Protein AF-A0A4Q1VBI3-F1 (afdb_monomer_lite)

Organism: NCBI:txid1777866

pLDDT: mean 77.06, std 19.24, range [36.06, 97.56]

Secondary structure (DSSP, 8-state):
--------------------------------PPPPP--S-GGGEEEEEEPTT---TT-EEEEEE-S-SSEEEEEEEEEETTEEEEEEEEEEEEETTTTEEEEEEEBSSSSEEEEEEEEEPPSSS---EEE-TTHHHHHHHHHTTTGGGT-SSEEB-EEE-TT--PPTT-EE---SEEEEEEEPPP-

Radius of gyration: 29.03 Å; chains: 1; bounding box: 60×81×62 Å

Sequence (187 aa):
MREPARDFWDWGLKMKKTVLAGVCLLFATGPTSPSPRSDCPFNSKLFRSSLYGEKDPASYQELQFLEGATNGKVRLTEYRKGKPKWAAQGEFTCSNGFSICRVNFPLMLAGSIELPYETVDKEGAAPEMVVIPAFRQEVYQTEQYAVSQGKSYGGFVADLLGGFAPKEGEPLVPYNIYRYAKCAKSP

Structure (mmCIF, N/CA/C/O backbone):
data_AF-A0A4Q1VBI3-F1
#
_entry.id   AF-A0A4Q1VBI3-F1
#
loop_
_atom_site.group_PDB
_atom_site.id
_atom_site.type_symbol
_atom_site.label_atom_id
_atom_site.label_alt_id
_atom_site.label_comp_id
_atom_site.label_asym_id
_atom_site.label_entity_id
_atom_site.label_seq_id
_atom_site.pdbx_PDB_ins_code
_atom_site.Cartn_x
_atom_site.Cartn_y
_atom_site.Cartn_z
_atom_site.occupancy
_atom_site.B_iso_or_equiv
_atom_site.auth_seq_id
_atom_site.auth_comp_id
_atom_site.auth_asym_id
_atom_site.auth_atom_id
_atom_site.pdbx_PDB_model_num
ATOM 1 N N . MET A 1 1 ? -9.749 65.218 -34.460 1.00 40.09 1 MET A N 1
ATOM 2 C CA . MET A 1 1 ? -8.938 66.299 -33.868 1.00 40.09 1 MET A CA 1
ATOM 3 C C . MET A 1 1 ? -7.519 65.786 -33.689 1.00 40.09 1 MET A C 1
ATOM 5 O O . MET A 1 1 ? -7.359 64.772 -33.032 1.00 40.09 1 MET A O 1
ATOM 9 N N . ARG A 1 2 ? -6.568 66.519 -34.284 1.00 41.47 2 ARG A N 1
ATOM 10 C CA . ARG A 1 2 ? -5.132 66.645 -33.966 1.00 41.47 2 ARG A CA 1
ATOM 11 C C . ARG A 1 2 ? -4.207 65.423 -34.081 1.00 41.47 2 ARG A C 1
ATOM 13 O O . ARG A 1 2 ? -4.077 64.626 -33.162 1.00 41.47 2 ARG A O 1
ATOM 20 N N . GLU A 1 3 ? -3.463 65.429 -35.190 1.00 44.97 3 GLU A N 1
ATOM 21 C CA . GLU A 1 3 ? -2.008 65.191 -35.221 1.00 44.97 3 GLU A CA 1
ATOM 22 C C . GLU A 1 3 ? -1.255 66.079 -34.203 1.00 44.97 3 GLU A C 1
ATOM 24 O O . GLU A 1 3 ? -1.796 67.083 -33.723 1.00 44.97 3 GLU A O 1
ATOM 29 N N . PRO A 1 4 ? 0.006 65.731 -33.897 1.00 54.41 4 PRO A N 1
ATOM 30 C CA . PRO A 1 4 ? 1.141 66.414 -34.552 1.00 54.41 4 PRO A CA 1
ATOM 31 C C . PRO A 1 4 ? 2.201 65.405 -35.066 1.00 54.41 4 PRO A C 1
ATOM 33 O O . PRO A 1 4 ? 2.416 64.366 -34.449 1.00 54.41 4 PRO A O 1
ATOM 36 N N . ALA A 1 5 ? 2.745 65.528 -36.288 1.00 43.78 5 ALA A N 1
ATOM 37 C CA . ALA A 1 5 ? 3.820 66.437 -36.747 1.00 43.78 5 ALA A CA 1
ATOM 38 C C . ALA A 1 5 ? 5.092 66.346 -35.867 1.00 43.78 5 ALA A C 1
ATOM 40 O O . ALA A 1 5 ? 5.066 66.762 -34.717 1.00 43.78 5 ALA A O 1
ATOM 41 N N . ARG A 1 6 ? 6.107 65.557 -36.269 1.00 49.00 6 ARG A N 1
ATOM 42 C CA . ARG A 1 6 ? 7.295 65.897 -37.104 1.00 49.00 6 ARG A CA 1
ATOM 43 C C . ARG A 1 6 ? 8.255 66.909 -36.464 1.00 49.00 6 ARG A C 1
ATOM 45 O O . ARG A 1 6 ? 7.848 68.038 -36.276 1.00 49.00 6 ARG A O 1
ATOM 52 N N . ASP A 1 7 ? 9.523 66.503 -36.326 1.00 45.25 7 ASP A N 1
ATOM 53 C CA . ASP A 1 7 ? 10.730 67.303 -36.616 1.00 45.25 7 ASP A CA 1
ATOM 54 C C . ASP A 1 7 ? 11.898 66.324 -36.958 1.00 45.25 7 ASP A C 1
ATOM 56 O O . ASP A 1 7 ? 11.992 65.279 -36.317 1.00 45.25 7 ASP A O 1
ATOM 60 N N . PHE A 1 8 ? 12.637 66.392 -38.090 1.00 39.38 8 PHE A N 1
ATOM 61 C CA . PHE A 1 8 ? 13.658 67.386 -38.536 1.00 39.38 8 PHE A CA 1
ATOM 62 C C . PHE A 1 8 ? 14.896 67.357 -37.601 1.00 39.38 8 PHE A C 1
ATOM 64 O O . PHE A 1 8 ? 14.722 67.594 -36.418 1.00 39.38 8 PHE A O 1
ATOM 71 N N . TRP A 1 9 ? 16.164 67.058 -37.935 1.00 36.94 9 TRP A N 1
ATOM 72 C CA . TRP A 1 9 ? 17.064 67.042 -39.114 1.00 36.94 9 TRP A CA 1
ATOM 73 C C . TRP A 1 9 ? 18.207 66.029 -38.807 1.00 36.94 9 TRP A C 1
ATOM 75 O O . TRP A 1 9 ? 18.521 65.825 -37.640 1.00 36.94 9 TRP A O 1
ATOM 85 N N . ASP A 1 10 ? 18.699 65.228 -39.759 1.00 42.41 10 ASP A N 1
ATOM 86 C CA . ASP A 1 10 ? 19.916 65.435 -40.583 1.00 42.41 10 ASP A CA 1
ATOM 87 C C . ASP A 1 10 ? 21.271 65.199 -39.874 1.00 42.41 10 ASP A C 1
ATOM 89 O O . ASP A 1 10 ? 21.430 65.461 -38.689 1.00 42.41 10 ASP A O 1
ATOM 93 N N . TRP A 1 11 ? 22.243 64.786 -40.696 1.00 36.06 11 TRP A N 1
ATOM 94 C CA . TRP A 1 11 ? 23.705 64.710 -40.537 1.00 36.06 11 TRP A CA 1
ATOM 95 C C . TRP A 1 11 ? 24.283 63.302 -40.682 1.00 36.06 11 TRP A C 1
ATOM 97 O O . TRP A 1 11 ? 24.361 62.493 -39.757 1.00 36.06 11 TRP A O 1
ATOM 107 N N . GLY A 1 12 ? 24.746 63.037 -41.905 1.00 45.06 12 GLY A N 1
ATOM 108 C CA . GLY A 1 12 ? 25.538 61.869 -42.243 1.00 45.06 12 GLY A CA 1
ATOM 109 C C . GLY A 1 12 ? 26.882 61.841 -41.523 1.00 45.06 12 GLY A C 1
ATOM 110 O O . GLY A 1 12 ? 27.475 62.875 -41.235 1.00 45.06 12 GLY A O 1
ATOM 111 N N . LEU A 1 13 ? 27.419 60.638 -41.317 1.00 41.59 13 LEU A N 1
ATOM 112 C CA . LEU A 1 13 ? 28.852 60.459 -41.129 1.00 41.59 13 LEU A CA 1
ATOM 113 C C . LEU A 1 13 ? 29.277 59.015 -41.444 1.00 41.59 13 LEU A C 1
ATOM 115 O O . LEU A 1 13 ? 28.968 58.075 -40.725 1.00 41.59 13 LEU A O 1
ATOM 119 N N . LYS A 1 14 ? 30.077 58.914 -42.508 1.00 40.12 14 LYS A N 1
ATOM 120 C CA . LYS A 1 14 ? 31.251 58.043 -42.667 1.00 40.12 14 LYS A CA 1
ATOM 121 C C . LYS A 1 14 ? 31.068 56.524 -42.558 1.00 40.12 14 LYS A C 1
ATOM 123 O O . LYS A 1 14 ? 31.035 55.936 -41.482 1.00 40.12 14 LYS A O 1
ATOM 128 N N . MET A 1 15 ? 31.241 55.895 -43.724 1.00 44.56 15 MET A N 1
ATOM 129 C CA . MET A 1 15 ? 31.899 54.597 -43.859 1.00 44.56 15 MET A CA 1
ATOM 130 C C . MET A 1 15 ? 33.102 54.493 -42.909 1.00 44.56 15 MET A C 1
ATOM 132 O O . MET A 1 15 ? 34.067 55.253 -43.022 1.00 44.56 15 MET A O 1
ATOM 136 N N . LYS A 1 16 ? 33.084 53.487 -42.037 1.00 40.88 16 LYS A N 1
ATOM 137 C CA . LYS A 1 16 ? 34.296 52.868 -41.510 1.00 40.88 16 LYS A CA 1
ATOM 138 C C . LYS A 1 16 ? 34.156 51.361 -41.660 1.00 40.88 16 LYS A C 1
ATOM 140 O O . LYS A 1 16 ? 33.287 50.741 -41.060 1.00 40.88 16 LYS A O 1
ATOM 145 N N . LYS A 1 17 ? 35.028 50.805 -42.505 1.00 48.25 17 LYS A N 1
ATOM 146 C CA . LYS A 1 17 ? 35.409 49.394 -42.496 1.00 48.25 17 LYS A CA 1
ATOM 147 C C . LYS A 1 17 ? 35.788 49.030 -41.062 1.00 48.25 17 LYS A C 1
ATOM 149 O O . LYS A 1 17 ? 36.763 49.580 -40.551 1.00 48.25 17 LYS A O 1
ATOM 154 N N . THR A 1 18 ? 35.058 48.100 -40.462 1.00 43.50 18 THR A N 1
ATOM 155 C CA . THR A 1 18 ? 35.500 47.440 -39.236 1.00 43.50 18 THR A CA 1
ATOM 156 C C . THR A 1 18 ? 35.669 45.961 -39.524 1.00 43.50 18 THR A C 1
ATOM 158 O O . THR A 1 18 ? 34.819 45.299 -40.112 1.00 43.50 18 THR A O 1
ATOM 161 N N . VAL A 1 19 ? 36.872 45.535 -39.181 1.00 45.94 19 VAL A N 1
ATOM 162 C CA . VAL A 1 19 ? 37.529 44.256 -39.388 1.00 45.94 19 VAL A CA 1
ATOM 163 C C . VAL A 1 19 ? 36.744 43.105 -38.760 1.00 45.94 19 VAL A C 1
ATOM 165 O O . VAL A 1 19 ? 36.112 43.264 -37.718 1.00 45.94 19 VAL A O 1
ATOM 168 N N . LEU A 1 20 ? 36.833 41.944 -39.416 1.00 47.69 20 LEU A N 1
ATOM 169 C CA . LEU A 1 20 ? 36.445 40.637 -38.900 1.00 47.69 20 LEU A CA 1
ATOM 170 C C . LEU A 1 20 ? 36.888 40.452 -37.441 1.00 47.69 20 LEU A C 1
ATOM 172 O O . LEU A 1 20 ? 38.080 40.438 -37.149 1.00 47.69 20 LEU A O 1
ATOM 176 N N . ALA A 1 21 ? 35.936 40.190 -36.554 1.00 44.06 21 ALA A N 1
ATOM 177 C CA . ALA A 1 21 ? 36.196 39.466 -35.321 1.00 44.06 21 ALA A CA 1
ATOM 178 C C . ALA A 1 21 ? 35.156 38.352 -35.238 1.00 44.06 21 ALA A C 1
ATOM 180 O O . ALA A 1 21 ? 33.994 38.579 -34.906 1.00 44.06 21 ALA A O 1
ATOM 181 N N . GLY A 1 22 ? 35.578 37.153 -35.639 1.00 44.09 22 GLY A N 1
ATOM 182 C CA . GLY A 1 22 ? 34.809 35.937 -35.447 1.00 44.09 22 GLY A CA 1
ATOM 183 C C . GLY A 1 22 ? 34.591 35.720 -33.957 1.00 44.09 22 GLY A C 1
ATOM 184 O O . GLY A 1 22 ? 35.512 35.358 -33.230 1.00 44.09 22 GLY A O 1
ATOM 185 N N . VAL A 1 23 ? 33.362 35.943 -33.503 1.00 41.09 23 VAL A N 1
ATOM 186 C CA . VAL A 1 23 ? 32.900 35.421 -32.224 1.00 41.09 23 VAL A CA 1
ATOM 187 C C . VAL A 1 23 ? 32.516 33.972 -32.488 1.00 41.09 23 VAL A C 1
ATOM 189 O O . VAL A 1 23 ? 31.413 33.680 -32.948 1.00 41.09 23 VAL A O 1
ATOM 192 N N . CYS A 1 24 ? 33.452 33.055 -32.235 1.00 40.59 24 CYS A N 1
ATOM 193 C CA . CYS A 1 24 ? 33.108 31.666 -31.961 1.00 40.59 24 CYS A CA 1
ATOM 194 C C . CYS A 1 24 ? 32.226 31.667 -30.710 1.00 40.59 24 CYS A C 1
ATOM 196 O O . CYS A 1 24 ? 32.724 31.643 -29.585 1.00 40.59 24 CYS A O 1
ATOM 198 N N . LEU A 1 25 ? 30.908 31.717 -30.912 1.00 40.38 25 LEU A N 1
ATOM 199 C CA . LEU A 1 25 ? 29.938 31.230 -29.943 1.00 40.38 25 LEU A CA 1
ATOM 200 C C . LEU A 1 25 ? 30.227 29.739 -29.768 1.00 40.38 25 LEU A C 1
ATOM 202 O O . LEU A 1 25 ? 29.714 28.888 -30.490 1.00 40.38 25 LEU A O 1
ATOM 206 N N . LEU A 1 26 ? 31.121 29.444 -28.824 1.00 41.81 26 LEU A N 1
ATOM 207 C CA . LEU A 1 26 ? 31.204 28.150 -28.180 1.00 41.81 26 LEU A CA 1
ATOM 208 C C . LEU A 1 26 ? 29.833 27.925 -27.548 1.00 41.81 26 LEU A C 1
ATOM 210 O O . LEU A 1 26 ? 29.557 28.383 -26.440 1.00 41.81 26 LEU A O 1
ATOM 214 N N . PHE A 1 27 ? 28.951 27.254 -28.287 1.00 44.06 27 PHE A N 1
ATOM 215 C CA . PHE A 1 27 ? 27.863 26.519 -27.679 1.00 44.06 27 PHE A CA 1
ATOM 216 C C . PHE A 1 27 ? 28.535 25.559 -26.708 1.00 44.06 27 PHE A C 1
ATOM 218 O O . PHE A 1 27 ? 29.105 24.546 -27.108 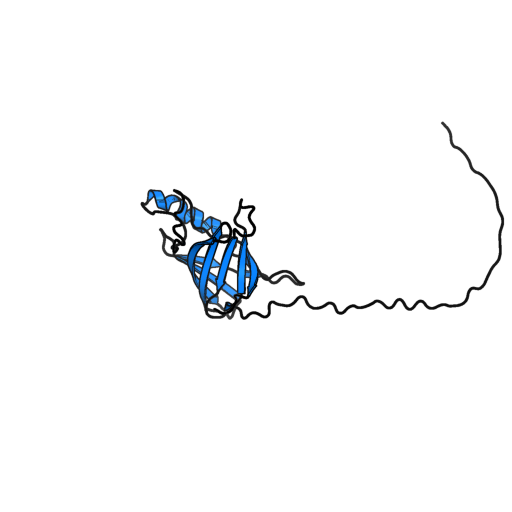1.00 44.06 27 PHE A O 1
ATOM 225 N N . ALA A 1 28 ? 28.535 25.935 -25.432 1.00 42.56 28 ALA A N 1
ATOM 226 C CA . ALA A 1 28 ? 28.794 25.021 -24.348 1.00 42.56 28 ALA A CA 1
ATOM 227 C C . ALA A 1 28 ? 27.686 23.969 -24.423 1.00 42.56 28 ALA A C 1
ATOM 229 O O . ALA A 1 28 ? 26.627 24.101 -23.813 1.00 42.56 28 ALA A O 1
ATOM 230 N N . THR A 1 29 ? 27.920 22.932 -25.224 1.00 50.59 29 THR A N 1
ATOM 231 C CA . THR A 1 29 ? 27.278 21.637 -25.076 1.00 50.59 29 THR A CA 1
ATOM 232 C C . THR A 1 29 ? 27.775 21.099 -23.745 1.00 50.59 29 THR A C 1
ATOM 234 O O . THR A 1 29 ? 28.717 20.309 -23.680 1.00 50.59 29 THR A O 1
ATOM 237 N N . GLY A 1 30 ? 27.200 21.617 -22.659 1.00 43.19 30 GLY A N 1
ATOM 238 C CA . GLY A 1 30 ? 27.301 20.962 -21.373 1.00 43.19 30 GLY A CA 1
ATOM 239 C C . GLY A 1 30 ? 26.843 19.522 -21.591 1.00 43.19 30 GLY A C 1
ATOM 240 O O . GLY A 1 30 ? 25.837 19.321 -22.283 1.00 43.19 30 GLY A O 1
ATOM 241 N N . PRO A 1 31 ? 27.576 18.518 -21.085 1.00 48.72 31 PRO A N 1
ATOM 242 C CA . PRO A 1 31 ? 27.067 17.163 -21.098 1.00 48.72 31 PRO A CA 1
ATOM 243 C C . PRO A 1 31 ? 25.695 17.219 -20.435 1.00 48.72 31 PRO A C 1
ATOM 245 O O . PRO A 1 31 ? 25.555 17.637 -19.284 1.00 48.72 31 PRO A O 1
ATOM 248 N N . THR A 1 32 ? 24.662 16.878 -21.197 1.00 46.12 32 THR A N 1
ATOM 249 C CA . THR A 1 32 ? 23.357 16.564 -20.639 1.00 46.12 32 THR A CA 1
ATOM 250 C C . THR A 1 32 ? 23.606 15.308 -19.825 1.00 46.12 32 THR A C 1
ATOM 252 O O . THR A 1 32 ? 23.632 14.208 -20.368 1.00 46.12 32 THR A O 1
ATOM 255 N N . SER A 1 33 ? 23.924 15.480 -18.540 1.00 42.97 33 SER A N 1
ATOM 256 C CA . SER A 1 33 ? 24.047 14.365 -17.615 1.00 42.97 33 SER A CA 1
ATOM 257 C C . SER A 1 33 ? 22.739 13.587 -17.713 1.00 42.97 33 SER A C 1
ATOM 259 O O . SER A 1 33 ? 21.686 14.171 -17.423 1.00 42.97 33 SER A O 1
ATOM 261 N N . PRO A 1 34 ? 22.752 12.323 -18.170 1.00 44.62 34 PRO A N 1
ATOM 262 C CA . PRO A 1 34 ? 21.551 11.515 -18.136 1.00 44.62 34 PRO A CA 1
ATOM 263 C C . PRO A 1 34 ? 21.105 11.486 -16.678 1.00 44.62 34 PRO A C 1
ATOM 265 O O . PRO A 1 34 ? 21.877 11.120 -15.791 1.00 44.62 34 PRO A O 1
ATOM 268 N N . SER A 1 35 ? 19.888 11.969 -16.420 1.00 46.69 35 SER A N 1
ATOM 269 C 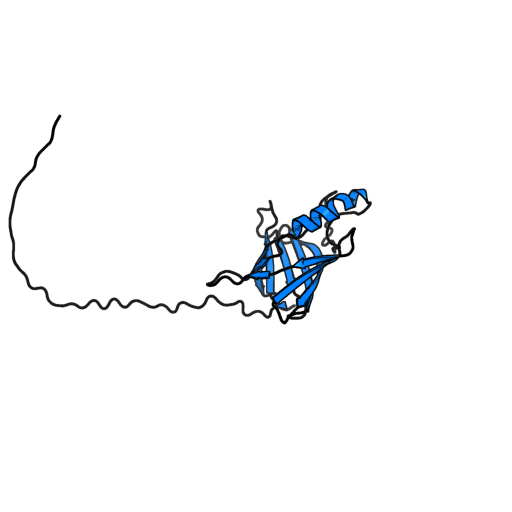CA . SER A 1 35 ? 19.280 11.862 -15.096 1.00 46.69 35 SER A CA 1
ATOM 270 C C . SER A 1 35 ? 19.379 10.391 -14.679 1.00 46.69 35 SER A C 1
ATOM 272 O O 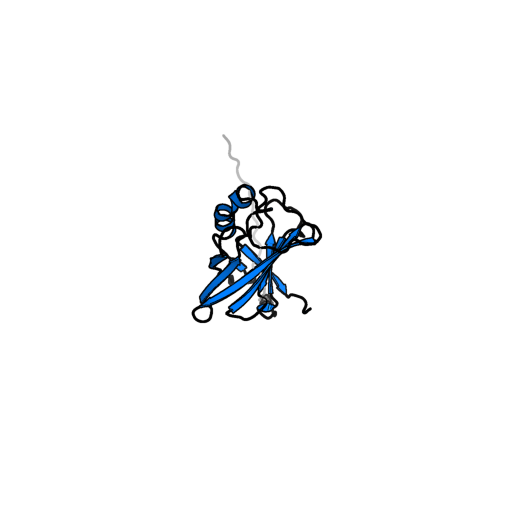. SER A 1 35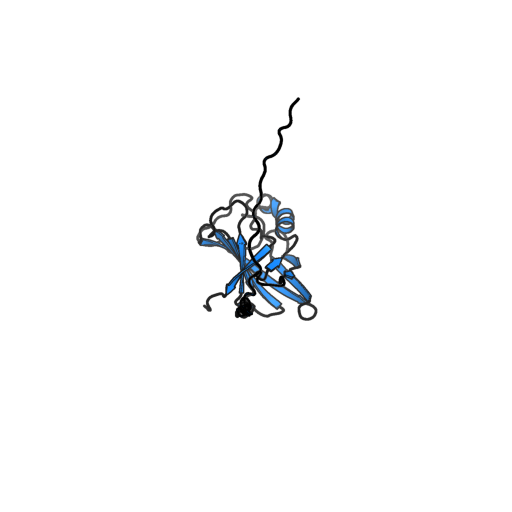 ? 19.030 9.532 -15.497 1.00 46.69 35 SER A O 1
ATOM 274 N N . PRO A 1 36 ? 19.931 10.074 -13.495 1.00 46.06 36 PRO A N 1
ATOM 275 C CA . PRO A 1 36 ? 20.286 8.706 -13.172 1.00 46.06 36 PRO A CA 1
ATOM 276 C C . PRO A 1 36 ? 19.002 7.884 -13.142 1.00 46.06 36 PRO A C 1
ATOM 278 O O . PRO A 1 36 ? 18.116 8.122 -12.317 1.00 46.06 36 PRO A O 1
ATOM 281 N N . ARG A 1 37 ? 18.897 6.910 -14.056 1.00 52.84 37 ARG A N 1
ATOM 282 C CA . ARG A 1 37 ? 18.032 5.746 -13.841 1.00 52.84 37 ARG A CA 1
ATOM 283 C C . ARG A 1 37 ? 18.330 5.270 -12.423 1.00 52.84 37 ARG A C 1
ATOM 285 O O . ARG A 1 37 ? 19.496 5.206 -12.052 1.00 52.84 37 ARG A O 1
ATOM 292 N N . SER A 1 38 ? 17.312 5.030 -11.600 1.00 56.69 38 SER A N 1
ATOM 293 C CA . SER A 1 38 ? 17.578 4.621 -10.222 1.00 56.69 38 SER A CA 1
ATOM 294 C C . SER A 1 38 ? 18.406 3.332 -10.242 1.00 56.69 38 SER A C 1
ATOM 296 O O . SER A 1 38 ? 17.894 2.299 -10.670 1.00 56.69 38 SER A O 1
ATOM 298 N N . ASP A 1 39 ? 19.652 3.379 -9.775 1.00 70.62 39 ASP A N 1
ATOM 299 C CA . ASP A 1 39 ? 20.574 2.234 -9.789 1.00 70.62 39 ASP A CA 1
ATOM 300 C C . ASP A 1 39 ? 20.161 1.101 -8.818 1.00 70.62 39 ASP A C 1
ATOM 302 O O . ASP A 1 39 ? 20.911 0.145 -8.616 1.00 70.62 39 ASP A O 1
ATOM 306 N N . CYS A 1 40 ? 18.982 1.172 -8.179 1.00 79.19 40 CYS A N 1
ATOM 307 C CA . CYS A 1 40 ? 18.515 0.084 -7.321 1.00 79.19 40 CYS A CA 1
ATOM 308 C C . CYS A 1 40 ? 18.043 -1.130 -8.135 1.00 79.19 40 CYS A C 1
ATOM 310 O O . CYS A 1 40 ? 17.286 -0.972 -9.100 1.00 79.19 40 CYS A O 1
ATOM 312 N N . PRO A 1 41 ? 18.316 -2.350 -7.638 1.00 83.38 41 PRO A N 1
ATOM 313 C CA . PRO A 1 41 ? 17.553 -3.537 -8.008 1.00 83.38 41 PRO A CA 1
ATOM 314 C C . PRO A 1 41 ? 16.045 -3.325 -7.813 1.00 83.38 41 PRO A C 1
ATOM 316 O O . PRO A 1 41 ? 15.634 -2.609 -6.899 1.00 83.38 41 PRO A O 1
ATOM 319 N N . PHE A 1 42 ? 15.219 -3.992 -8.625 1.00 81.06 42 PHE A N 1
ATOM 320 C CA . PHE A 1 42 ? 13.751 -3.878 -8.592 1.00 81.06 42 PHE A CA 1
ATOM 321 C C . PHE A 1 42 ? 13.162 -4.057 -7.180 1.00 81.06 42 PHE A C 1
ATOM 323 O O . PHE A 1 42 ? 12.436 -3.187 -6.705 1.00 81.06 42 PHE A O 1
ATOM 330 N N . ASN A 1 43 ? 13.584 -5.101 -6.459 1.00 85.44 43 ASN A N 1
ATOM 331 C CA . ASN A 1 43 ? 13.110 -5.407 -5.097 1.00 85.44 43 ASN A CA 1
ATOM 332 C C . ASN A 1 43 ? 13.588 -4.427 -4.016 1.00 85.44 43 ASN A C 1
ATOM 334 O O . ASN A 1 43 ? 13.184 -4.485 -2.854 1.00 85.44 43 ASN A O 1
ATOM 338 N N . SER A 1 44 ? 14.474 -3.512 -4.395 1.00 85.69 44 SER A N 1
ATOM 339 C CA . SER A 1 44 ? 14.951 -2.446 -3.529 1.00 85.69 44 SER A CA 1
ATOM 340 C C . SER A 1 44 ? 14.263 -1.121 -3.837 1.00 85.69 44 SER A C 1
ATOM 342 O O . SER A 1 44 ? 14.554 -0.143 -3.161 1.00 85.69 44 SER A O 1
ATOM 344 N N . LYS A 1 45 ? 13.377 -1.025 -4.833 1.00 88.31 45 LYS A N 1
ATOM 345 C CA . LYS A 1 45 ? 12.683 0.229 -5.149 1.00 88.31 45 LYS A CA 1
ATOM 346 C C . LYS A 1 45 ? 11.508 0.456 -4.197 1.00 88.31 45 LYS A C 1
ATOM 348 O O . LYS A 1 45 ? 10.715 -0.446 -3.939 1.00 88.31 45 LYS A O 1
ATOM 353 N N . LEU A 1 46 ? 11.385 1.686 -3.697 1.00 92.00 46 LEU A N 1
ATOM 354 C CA . LEU A 1 46 ? 10.245 2.137 -2.900 1.00 92.00 46 LEU A CA 1
ATOM 355 C C . LEU A 1 46 ? 9.420 3.134 -3.709 1.00 92.00 46 LEU A C 1
ATOM 357 O O . LEU A 1 46 ? 9.937 4.176 -4.129 1.00 92.00 46 LEU A O 1
ATOM 361 N N . PHE A 1 47 ? 8.133 2.840 -3.881 1.00 93.00 47 PHE A N 1
ATOM 362 C CA . PHE A 1 47 ? 7.190 3.696 -4.594 1.00 93.00 47 PHE A CA 1
ATOM 363 C C . PHE A 1 47 ? 6.207 4.324 -3.611 1.00 93.00 47 PHE A C 1
ATOM 365 O O . PHE A 1 47 ? 5.699 3.644 -2.727 1.00 93.00 47 PHE A O 1
ATOM 372 N N . ARG A 1 48 ? 5.922 5.621 -3.740 1.00 94.81 48 ARG A N 1
ATOM 373 C CA . ARG A 1 48 ? 5.095 6.361 -2.780 1.00 94.81 48 ARG A CA 1
ATOM 374 C C . ARG A 1 48 ? 3.915 7.066 -3.421 1.00 94.81 48 ARG A C 1
ATOM 376 O O . ARG A 1 48 ? 4.033 7.628 -4.508 1.00 94.81 48 ARG A O 1
ATOM 383 N N . SER A 1 49 ? 2.803 7.087 -2.698 1.00 93.88 49 SER A N 1
ATOM 384 C CA . SER A 1 49 ? 1.611 7.867 -3.021 1.00 93.88 49 SER A CA 1
ATOM 385 C C . SER A 1 49 ? 1.241 8.758 -1.841 1.00 93.88 49 SER A C 1
ATOM 387 O O . SER A 1 49 ? 1.197 8.289 -0.706 1.00 93.88 49 SER A O 1
ATOM 389 N N . SER A 1 50 ? 0.995 10.044 -2.078 1.00 92.62 50 SER A N 1
ATOM 390 C CA . SER A 1 50 ? 0.532 10.970 -1.037 1.00 92.62 50 SER A CA 1
ATOM 391 C C . SER A 1 50 ? -0.872 10.599 -0.562 1.00 92.62 50 SER A C 1
ATOM 393 O O . SER A 1 50 ? -1.727 10.286 -1.393 1.00 92.62 50 SER A O 1
ATOM 395 N N . LEU A 1 51 ? -1.146 10.711 0.741 1.00 89.88 51 LEU A N 1
ATOM 396 C CA . LEU A 1 51 ? -2.510 10.509 1.233 1.00 89.88 51 LEU A CA 1
ATOM 397 C C . LEU A 1 51 ? -3.406 11.681 0.812 1.00 89.88 51 LEU A C 1
ATOM 399 O O . LEU A 1 51 ? -3.051 12.845 0.996 1.00 89.88 51 LEU A O 1
ATOM 403 N N . TYR A 1 52 ? -4.580 11.387 0.253 1.00 82.38 52 TYR A N 1
ATOM 404 C CA . TYR A 1 52 ? -5.531 12.422 -0.144 1.00 82.38 52 TYR A CA 1
ATOM 405 C C . TYR A 1 52 ? -6.018 13.199 1.085 1.00 82.38 52 TYR A C 1
ATOM 407 O O . TYR A 1 52 ? -6.447 12.604 2.071 1.00 82.38 52 TYR A O 1
ATOM 415 N N . GLY A 1 53 ? -5.960 14.530 1.019 1.00 80.06 53 GLY A N 1
ATOM 416 C CA . GLY A 1 53 ? -6.392 15.418 2.103 1.00 80.06 53 GLY A CA 1
ATOM 417 C C . GLY A 1 53 ? -5.361 15.645 3.215 1.00 80.06 53 GLY A C 1
ATOM 418 O O . GLY A 1 53 ? -5.562 16.533 4.042 1.00 80.06 53 GLY A O 1
ATOM 419 N N . GLU A 1 54 ? -4.237 14.925 3.220 1.00 86.62 54 GLU A N 1
ATOM 420 C CA . GLU A 1 54 ? -3.140 15.154 4.165 1.00 86.62 54 GLU A CA 1
ATOM 421 C C . GLU A 1 54 ? -2.120 16.139 3.582 1.00 86.62 54 GLU A C 1
ATOM 423 O O . GLU A 1 54 ? -1.675 16.004 2.444 1.00 86.62 54 GLU A O 1
ATOM 428 N N . LYS A 1 55 ? -1.732 17.145 4.375 1.00 88.19 55 LYS A N 1
ATOM 429 C CA . LYS A 1 55 ? -0.717 18.142 3.981 1.00 88.19 55 LYS A CA 1
ATOM 430 C C . LYS A 1 55 ? 0.696 17.772 4.425 1.00 88.19 55 LYS A C 1
ATOM 432 O O . LYS A 1 55 ? 1.658 18.378 3.963 1.00 88.19 55 LYS A O 1
ATOM 437 N N . ASP A 1 56 ? 0.815 16.831 5.356 1.00 93.50 56 ASP A N 1
ATOM 438 C CA . ASP A 1 56 ? 2.103 16.408 5.891 1.00 93.50 56 ASP A CA 1
ATOM 439 C C . ASP A 1 56 ? 2.829 15.524 4.857 1.00 93.50 56 ASP A C 1
ATOM 441 O O . ASP A 1 56 ? 2.321 14.452 4.522 1.00 93.50 56 ASP A O 1
ATOM 445 N N . PRO A 1 57 ? 4.018 15.913 4.357 1.00 91.50 57 PRO A N 1
ATOM 446 C CA . PRO A 1 57 ? 4.778 15.100 3.405 1.00 91.50 57 PRO A CA 1
ATOM 447 C C . PRO A 1 57 ? 5.255 13.762 3.995 1.00 91.50 57 PRO A C 1
ATOM 449 O O . PRO A 1 57 ? 5.622 12.853 3.251 1.00 91.50 57 PRO A O 1
ATOM 452 N N . ALA A 1 58 ? 5.251 13.614 5.322 1.00 94.69 58 ALA A N 1
ATOM 453 C CA . ALA A 1 58 ? 5.516 12.355 6.004 1.00 94.69 58 ALA A CA 1
ATOM 454 C C . ALA A 1 58 ? 4.276 11.437 6.083 1.00 94.69 58 ALA A C 1
ATOM 456 O O . ALA A 1 58 ? 4.359 10.356 6.673 1.00 94.69 58 ALA A O 1
ATOM 457 N N . SER A 1 59 ? 3.143 11.847 5.504 1.00 96.00 59 SER A N 1
ATOM 458 C CA . SER A 1 59 ? 1.934 11.039 5.342 1.00 96.00 59 SER A CA 1
ATOM 459 C C . SER A 1 59 ? 1.809 10.532 3.900 1.00 96.00 59 SER A C 1
ATOM 461 O O . SER A 1 59 ? 1.505 11.288 2.977 1.00 96.00 59 SER A O 1
ATOM 463 N N . TYR A 1 60 ? 2.044 9.238 3.692 1.00 96.62 60 TYR A N 1
ATOM 464 C CA . TYR A 1 60 ? 2.030 8.594 2.375 1.00 96.62 60 TYR A CA 1
ATOM 465 C C . TYR A 1 60 ? 1.770 7.094 2.503 1.00 96.62 60 TYR A C 1
ATOM 467 O O . TYR A 1 60 ? 1.973 6.508 3.563 1.00 96.62 60 TYR A O 1
ATOM 475 N N . GLN A 1 61 ? 1.379 6.454 1.408 1.00 96.38 61 GLN A N 1
ATOM 476 C CA . GLN A 1 61 ? 1.506 5.010 1.256 1.00 96.38 61 GLN A CA 1
ATOM 477 C C . GLN A 1 61 ? 2.792 4.668 0.519 1.00 96.38 61 GLN A C 1
ATOM 479 O O . GLN A 1 61 ? 3.177 5.371 -0.413 1.00 96.38 61 GLN A O 1
ATOM 484 N N . GLU A 1 62 ? 3.445 3.591 0.932 1.00 96.69 62 GLU A N 1
ATOM 485 C CA . GLU A 1 62 ? 4.654 3.051 0.325 1.00 96.69 62 GLU A CA 1
ATOM 486 C C . GLU A 1 62 ? 4.387 1.632 -0.172 1.00 96.69 62 GLU A C 1
ATOM 488 O O . GLU A 1 62 ? 4.026 0.755 0.611 1.00 96.69 62 GLU A O 1
ATOM 493 N N . LEU A 1 63 ? 4.557 1.431 -1.475 1.00 94.38 63 LEU A N 1
ATOM 494 C CA . LEU A 1 63 ? 4.506 0.147 -2.151 1.00 94.38 63 LEU A CA 1
ATOM 495 C C . LEU A 1 63 ? 5.938 -0.350 -2.373 1.00 94.38 63 LEU A C 1
ATOM 497 O O . LEU A 1 63 ? 6.781 0.378 -2.908 1.00 94.38 63 LEU A O 1
ATOM 501 N N . GLN A 1 64 ? 6.200 -1.591 -1.976 1.00 93.94 64 GLN A N 1
ATOM 502 C CA . GLN A 1 64 ? 7.498 -2.240 -2.113 1.00 93.94 64 GLN A CA 1
ATOM 503 C C . GLN A 1 64 ? 7.333 -3.655 -2.664 1.00 93.94 64 GLN A C 1
ATOM 505 O O . GLN A 1 64 ? 6.649 -4.477 -2.059 1.00 93.94 64 GLN A O 1
ATOM 510 N N . PHE A 1 65 ? 8.024 -3.953 -3.761 1.00 91.00 65 PHE A N 1
ATOM 511 C CA . PHE A 1 65 ? 8.201 -5.316 -4.257 1.00 91.00 65 PHE A CA 1
ATOM 512 C C . PHE A 1 65 ? 9.344 -5.959 -3.473 1.00 91.00 65 PHE A C 1
ATOM 514 O O . PHE A 1 65 ? 10.422 -5.382 -3.372 1.00 91.00 65 PHE A O 1
ATOM 521 N N . LEU A 1 66 ? 9.088 -7.094 -2.833 1.00 91.62 66 LEU A N 1
ATOM 522 C CA . LEU A 1 66 ? 10.017 -7.720 -1.892 1.00 91.62 66 LEU A CA 1
ATOM 523 C C . LEU A 1 66 ? 10.832 -8.843 -2.537 1.00 91.62 66 LEU A C 1
ATOM 525 O O . LEU A 1 66 ? 11.979 -9.067 -2.157 1.00 91.62 66 LEU A O 1
ATOM 529 N N . GLU A 1 67 ? 10.247 -9.564 -3.491 1.00 88.44 67 GLU A N 1
ATOM 530 C CA . GLU A 1 67 ? 10.816 -10.796 -4.043 1.00 88.44 67 GLU A CA 1
ATOM 531 C C . GLU A 1 67 ? 10.540 -10.900 -5.547 1.00 88.44 67 GLU A C 1
ATOM 533 O O . GLU A 1 67 ? 9.444 -10.584 -5.987 1.00 88.44 67 GLU A O 1
ATOM 538 N N . GLY A 1 68 ? 11.516 -11.406 -6.313 1.00 79.06 68 GLY A N 1
ATOM 539 C CA . GLY A 1 68 ? 11.395 -11.675 -7.754 1.00 79.06 68 GLY A CA 1
ATOM 540 C C . GLY A 1 68 ? 11.278 -10.440 -8.658 1.00 79.06 68 GLY A C 1
ATOM 541 O O . GLY A 1 68 ? 11.037 -9.336 -8.204 1.00 79.06 68 GLY A O 1
ATOM 542 N N . ALA A 1 69 ? 11.516 -10.603 -9.960 1.00 75.19 69 ALA A N 1
ATOM 543 C CA . ALA A 1 69 ? 11.348 -9.520 -10.947 1.00 75.19 69 ALA A CA 1
ATOM 544 C C . ALA A 1 69 ? 10.035 -9.639 -11.736 1.00 75.19 69 ALA A C 1
ATOM 546 O O . ALA A 1 69 ? 9.549 -8.666 -12.302 1.00 75.19 69 ALA A O 1
ATOM 547 N N . THR A 1 70 ? 9.475 -10.846 -11.775 1.00 81.56 70 THR A N 1
ATOM 548 C CA . THR A 1 70 ? 8.294 -11.210 -12.565 1.00 81.56 70 THR A CA 1
ATOM 549 C C . THR A 1 70 ? 7.194 -11.813 -11.712 1.00 81.56 70 THR A C 1
ATOM 551 O O . THR A 1 70 ? 6.059 -11.898 -12.151 1.00 81.56 70 THR A O 1
ATOM 554 N N . ASN A 1 71 ? 7.510 -12.273 -10.509 1.00 87.94 71 ASN A N 1
ATOM 555 C CA . ASN A 1 71 ? 6.559 -12.863 -9.586 1.00 87.94 71 ASN A CA 1
ATOM 556 C C . ASN A 1 71 ? 7.152 -12.848 -8.182 1.00 87.94 71 ASN A C 1
ATOM 558 O O . ASN A 1 71 ? 8.338 -13.135 -8.017 1.00 87.94 71 ASN A O 1
ATOM 562 N N . GLY A 1 72 ? 6.326 -12.574 -7.183 1.00 92.75 72 GLY A N 1
ATOM 563 C CA . GLY A 1 72 ? 6.752 -12.628 -5.794 1.00 92.75 72 GLY A CA 1
ATOM 564 C C . GLY A 1 72 ? 5.857 -11.808 -4.888 1.00 92.75 72 GLY A C 1
ATOM 565 O O . GLY A 1 72 ? 4.670 -11.640 -5.156 1.00 92.75 72 GLY A O 1
ATOM 566 N N . LYS A 1 73 ? 6.431 -11.315 -3.794 1.00 94.75 73 LYS A N 1
ATOM 567 C CA . LYS A 1 73 ? 5.686 -10.639 -2.733 1.00 94.75 73 LYS A CA 1
ATOM 568 C C . LYS A 1 73 ? 5.741 -9.133 -2.881 1.00 94.75 73 LYS A C 1
ATOM 570 O O . LYS A 1 73 ? 6.758 -8.570 -3.284 1.00 94.75 73 LYS A O 1
ATOM 575 N N . VAL A 1 74 ? 4.663 -8.481 -2.477 1.00 93.88 74 VAL A N 1
ATOM 576 C CA . VAL A 1 74 ? 4.558 -7.029 -2.407 1.00 93.88 74 VAL A CA 1
ATOM 577 C C . VAL A 1 74 ? 4.023 -6.627 -1.038 1.00 93.88 74 VAL A C 1
ATOM 579 O O . VAL A 1 74 ? 3.205 -7.322 -0.441 1.00 93.88 74 VAL A O 1
ATOM 582 N N . ARG A 1 75 ? 4.491 -5.492 -0.530 1.00 96.25 75 ARG A N 1
ATOM 583 C CA . ARG A 1 75 ? 3.997 -4.893 0.705 1.00 96.25 75 ARG A CA 1
ATOM 584 C C . ARG A 1 75 ? 3.537 -3.475 0.440 1.00 96.25 75 ARG A C 1
ATOM 586 O O . ARG A 1 75 ? 4.265 -2.686 -0.160 1.00 96.25 75 ARG A O 1
ATOM 593 N N . LEU A 1 76 ? 2.358 -3.148 0.950 1.00 95.88 76 LEU A N 1
ATOM 594 C CA . LEU A 1 76 ? 1.814 -1.800 0.960 1.00 95.88 76 LEU A CA 1
ATOM 595 C C . LEU A 1 76 ? 1.716 -1.318 2.403 1.00 95.88 76 LEU A C 1
ATOM 597 O O . LEU A 1 76 ? 1.024 -1.928 3.208 1.00 95.88 76 LEU A O 1
ATOM 601 N N . THR A 1 77 ? 2.410 -0.237 2.745 1.00 97.56 77 THR A N 1
ATOM 602 C CA . THR A 1 77 ? 2.415 0.322 4.105 1.00 97.56 77 THR A CA 1
ATOM 603 C C . THR A 1 77 ? 1.912 1.750 4.087 1.00 97.56 77 THR A C 1
ATOM 605 O O . THR A 1 77 ? 2.383 2.558 3.291 1.00 97.56 77 THR A O 1
ATOM 608 N N . GLU A 1 78 ? 1.001 2.098 4.990 1.00 97.12 78 GLU A N 1
ATOM 609 C CA . GLU A 1 78 ? 0.599 3.487 5.180 1.00 97.12 78 GLU A CA 1
ATOM 610 C C . GLU A 1 78 ? 1.355 4.133 6.336 1.00 97.12 78 GLU A C 1
ATOM 612 O O . GLU A 1 78 ? 1.375 3.631 7.461 1.00 97.12 78 GLU A O 1
ATOM 617 N N . TYR A 1 79 ? 1.928 5.297 6.058 1.00 97.31 79 TYR A N 1
ATOM 618 C CA . TYR A 1 79 ? 2.550 6.184 7.021 1.00 97.31 79 TYR A CA 1
ATOM 619 C C . TYR A 1 79 ? 1.652 7.395 7.242 1.00 97.31 79 TYR A C 1
ATOM 621 O O . TYR A 1 79 ? 1.200 8.027 6.290 1.00 97.31 79 TYR A O 1
ATOM 629 N N . ARG A 1 80 ? 1.436 7.764 8.507 1.00 95.69 80 ARG A N 1
ATOM 630 C CA . ARG A 1 80 ? 0.822 9.043 8.891 1.00 95.69 80 ARG A CA 1
ATOM 631 C C . ARG A 1 80 ? 1.768 9.777 9.821 1.00 95.69 80 ARG A C 1
ATOM 633 O O . ARG A 1 80 ? 2.138 9.230 10.866 1.00 95.69 80 ARG A O 1
ATOM 640 N N . LYS A 1 81 ? 2.154 11.001 9.453 1.00 94.94 81 LYS A N 1
ATOM 641 C CA . LYS A 1 81 ? 3.119 11.822 10.207 1.00 94.94 81 LYS A CA 1
ATOM 642 C C . LYS A 1 81 ? 4.420 11.060 10.496 1.00 94.94 81 LYS A C 1
ATOM 644 O O . LYS A 1 81 ? 4.909 11.024 11.624 1.00 94.94 81 LYS A O 1
ATOM 649 N N . GLY A 1 82 ? 4.914 10.336 9.490 1.00 94.94 82 GLY A N 1
ATOM 650 C CA . GLY A 1 82 ? 6.154 9.562 9.545 1.00 94.94 82 GLY A CA 1
ATOM 651 C C . GLY A 1 82 ? 6.081 8.238 10.309 1.00 94.94 82 GLY A C 1
ATOM 652 O O . GLY A 1 82 ? 7.090 7.543 10.389 1.00 94.94 82 GLY A O 1
ATOM 653 N N . LYS A 1 83 ? 4.920 7.857 10.858 1.00 97.00 83 LYS A N 1
ATOM 654 C CA . LYS A 1 83 ? 4.751 6.599 11.601 1.00 97.00 83 LYS A CA 1
ATOM 655 C C . LYS A 1 83 ? 3.927 5.593 10.796 1.00 97.00 83 LYS A C 1
ATOM 657 O O . LYS A 1 83 ? 2.855 5.983 10.326 1.00 97.00 83 LYS A O 1
ATOM 662 N N . PRO A 1 84 ? 4.363 4.325 10.681 1.00 97.38 84 PRO A N 1
ATOM 663 C CA . PRO A 1 84 ? 3.566 3.295 10.030 1.00 97.38 84 PRO A CA 1
ATOM 664 C C . PRO A 1 84 ? 2.290 3.037 10.841 1.00 97.38 84 PRO A C 1
ATOM 666 O O . PRO A 1 84 ? 2.324 3.023 12.075 1.00 97.38 84 PRO A O 1
ATOM 669 N N . LYS A 1 85 ? 1.162 2.889 10.148 1.00 97.19 85 LYS A N 1
ATOM 670 C CA . LYS A 1 85 ? -0.171 2.694 10.737 1.00 97.19 85 LYS A CA 1
ATOM 671 C C . LYS A 1 85 ? -0.740 1.330 10.425 1.00 97.19 85 LYS A C 1
ATOM 673 O O . LYS A 1 85 ? -1.268 0.678 11.317 1.00 97.19 85 LYS A O 1
ATOM 678 N N . TRP A 1 86 ? -0.579 0.887 9.192 1.00 97.06 86 TRP A N 1
ATOM 679 C CA . TRP A 1 86 ? -0.944 -0.456 8.792 1.00 97.06 86 TRP A CA 1
ATOM 680 C C . TRP A 1 86 ? -0.065 -0.917 7.636 1.00 97.06 86 TRP A C 1
ATOM 682 O O . TRP A 1 86 ? 0.496 -0.086 6.912 1.00 97.06 86 TRP A O 1
ATOM 692 N N . ALA A 1 87 ? 0.062 -2.231 7.483 1.00 97.56 87 ALA A N 1
ATOM 693 C CA . ALA A 1 87 ? 0.731 -2.850 6.349 1.00 97.56 87 ALA A CA 1
ATOM 694 C C . ALA A 1 87 ? -0.112 -4.006 5.802 1.00 97.56 87 ALA A C 1
ATOM 696 O O . ALA A 1 87 ? -0.543 -4.868 6.559 1.00 97.56 87 ALA A O 1
ATOM 697 N N . ALA A 1 88 ? -0.331 -4.019 4.491 1.00 96.19 88 ALA A N 1
ATOM 698 C CA . ALA A 1 88 ? -0.966 -5.113 3.774 1.00 96.19 88 ALA A CA 1
ATOM 699 C C . ALA A 1 88 ? 0.095 -5.886 2.985 1.00 96.19 88 ALA A C 1
ATOM 701 O O . ALA A 1 88 ? 0.966 -5.288 2.340 1.00 96.19 88 ALA A O 1
ATOM 702 N N . GLN A 1 89 ? 0.014 -7.211 3.047 1.00 96.62 89 GLN A N 1
ATOM 703 C CA . GLN A 1 89 ? 0.849 -8.115 2.262 1.00 96.62 89 GLN A CA 1
ATOM 704 C C . GLN A 1 89 ? 0.060 -8.584 1.047 1.00 96.62 89 GLN A C 1
ATOM 706 O O . GLN A 1 89 ? -1.135 -8.858 1.142 1.00 96.62 89 GLN A O 1
ATOM 711 N N . GLY A 1 90 ? 0.740 -8.683 -0.081 1.00 93.81 90 GLY A N 1
ATOM 712 C CA . GLY A 1 90 ? 0.167 -9.170 -1.319 1.00 93.81 90 GLY A CA 1
ATOM 713 C C . GLY A 1 90 ? 1.194 -9.913 -2.152 1.00 93.81 90 GLY A C 1
ATOM 714 O O . GLY A 1 90 ? 2.359 -10.071 -1.775 1.00 93.81 90 GLY A O 1
ATOM 715 N N . GLU A 1 91 ? 0.755 -10.319 -3.328 1.00 94.75 91 GLU A N 1
ATOM 716 C CA . GLU A 1 91 ? 1.592 -10.950 -4.338 1.00 94.75 91 GLU A CA 1
ATOM 717 C C . GLU A 1 91 ? 1.537 -10.142 -5.628 1.00 94.75 91 GLU A C 1
ATOM 719 O O . GLU A 1 91 ? 0.599 -9.385 -5.868 1.00 94.75 91 GLU A O 1
ATOM 724 N N . PHE A 1 92 ? 2.554 -10.274 -6.466 1.00 91.50 92 PHE A N 1
ATOM 725 C CA . PHE A 1 92 ? 2.515 -9.741 -7.816 1.00 91.50 92 PHE A CA 1
ATOM 726 C C . PHE A 1 92 ? 2.955 -10.799 -8.809 1.00 91.50 92 PHE A C 1
ATOM 728 O O . PHE A 1 92 ? 3.707 -11.723 -8.488 1.00 91.50 92 PHE A O 1
ATOM 735 N N . THR A 1 93 ? 2.465 -10.673 -10.032 1.00 90.94 93 THR A N 1
ATOM 736 C CA . THR A 1 93 ? 2.791 -11.590 -11.117 1.00 90.94 93 THR A CA 1
ATOM 737 C C . THR A 1 93 ? 2.747 -10.846 -12.437 1.00 90.94 93 THR A C 1
ATOM 739 O O . THR A 1 93 ? 1.803 -10.115 -12.717 1.00 90.94 93 THR A O 1
ATOM 742 N N . CYS A 1 94 ? 3.759 -11.058 -13.261 1.00 86.62 94 CYS A N 1
ATOM 743 C CA . CYS A 1 94 ? 3.860 -10.607 -14.631 1.00 86.62 94 CYS A CA 1
ATOM 744 C C . CYS A 1 94 ? 3.809 -11.828 -15.547 1.00 86.62 94 CYS A C 1
ATOM 746 O O . CYS A 1 94 ? 4.540 -12.799 -15.359 1.00 86.62 94 CYS A O 1
ATOM 748 N N . SER A 1 95 ? 2.946 -11.774 -16.554 1.00 80.44 95 SER A N 1
ATOM 749 C CA . SER A 1 95 ? 2.884 -12.765 -17.628 1.00 80.44 95 SER A CA 1
ATOM 750 C C . SER A 1 95 ? 3.578 -12.238 -18.888 1.00 80.44 95 SER A C 1
ATOM 752 O O . SER A 1 95 ? 3.723 -11.026 -19.074 1.00 80.44 95 SER A O 1
ATOM 754 N N . ASN A 1 96 ? 4.039 -13.159 -19.744 1.00 70.12 96 ASN A N 1
ATOM 755 C CA . ASN A 1 96 ? 4.797 -12.867 -20.970 1.00 70.12 96 ASN A CA 1
ATOM 756 C C . ASN A 1 96 ? 6.077 -12.053 -20.723 1.00 70.12 96 ASN A C 1
ATOM 758 O O . ASN A 1 96 ? 6.311 -11.017 -21.343 1.00 70.12 96 ASN A O 1
ATOM 762 N N . GLY A 1 97 ? 6.911 -12.510 -19.789 1.00 58.91 97 GLY A N 1
ATOM 763 C CA . GLY A 1 97 ? 8.173 -11.854 -19.458 1.00 58.91 97 GLY A CA 1
ATOM 764 C C . GLY A 1 97 ? 7.968 -10.638 -18.561 1.00 58.91 97 GLY A C 1
ATOM 765 O O . GLY A 1 97 ? 8.420 -10.688 -17.432 1.00 58.91 97 GLY A O 1
ATOM 766 N N . PHE A 1 98 ? 7.277 -9.585 -19.019 1.00 64.88 98 PHE A N 1
ATOM 767 C CA . PHE A 1 98 ? 7.059 -8.339 -18.252 1.00 64.88 98 PHE A CA 1
ATOM 768 C C . PHE A 1 98 ? 5.824 -7.521 -18.692 1.00 64.88 98 PHE A C 1
ATOM 770 O O . PHE A 1 98 ? 5.620 -6.414 -18.204 1.00 64.88 98 PHE A O 1
ATOM 777 N N . SER A 1 99 ? 5.022 -8.001 -19.648 1.00 65.88 99 SER A N 1
ATOM 778 C CA . SER A 1 99 ? 4.079 -7.131 -20.375 1.00 65.88 99 SER A CA 1
ATOM 779 C C . SER A 1 99 ? 2.712 -6.970 -19.715 1.00 65.88 99 SER A C 1
ATOM 781 O O . SER A 1 99 ? 2.040 -5.971 -19.946 1.00 65.88 99 SER A O 1
ATOM 783 N N . ILE A 1 100 ? 2.268 -7.957 -18.938 1.00 78.38 100 ILE A N 1
ATOM 784 C CA . ILE A 1 100 ? 0.963 -7.924 -18.269 1.00 78.38 100 ILE A CA 1
ATOM 785 C C . ILE A 1 100 ? 1.206 -8.264 -16.811 1.00 78.38 100 ILE A C 1
ATOM 787 O O . ILE A 1 100 ? 1.339 -9.440 -16.464 1.00 78.38 100 ILE A O 1
ATOM 791 N N . CYS A 1 101 ? 1.285 -7.232 -15.980 1.00 86.81 101 CYS A N 1
ATOM 792 C CA . CYS A 1 101 ? 1.566 -7.374 -14.566 1.00 86.81 101 CYS A CA 1
ATOM 793 C C . CYS A 1 101 ? 0.340 -7.081 -13.709 1.00 86.81 101 CYS A C 1
ATOM 795 O O . CYS A 1 101 ? -0.499 -6.241 -14.042 1.00 86.81 101 CYS A O 1
ATOM 797 N N . ARG A 1 102 ? 0.226 -7.809 -12.603 1.00 88.88 102 ARG A N 1
ATOM 798 C CA . ARG A 1 102 ? -0.877 -7.701 -11.656 1.00 88.88 102 ARG A CA 1
ATOM 799 C C . ARG A 1 102 ? -0.360 -7.748 -10.234 1.00 88.88 102 ARG A C 1
ATOM 801 O O . ARG A 1 102 ? 0.619 -8.438 -9.963 1.00 88.88 102 ARG A O 1
ATOM 808 N N . VAL A 1 103 ? -1.025 -7.022 -9.347 1.00 90.38 103 VAL A N 1
ATOM 809 C CA . VAL A 1 103 ? -0.883 -7.174 -7.899 1.00 90.38 103 VAL A CA 1
ATOM 810 C C . VAL A 1 103 ? -2.154 -7.785 -7.339 1.00 90.38 103 VAL A C 1
ATOM 812 O O . VAL A 1 103 ? -3.252 -7.515 -7.825 1.00 90.38 103 VAL A O 1
ATOM 815 N N . ASN A 1 104 ? -1.992 -8.608 -6.317 1.00 92.25 104 ASN A N 1
ATOM 816 C CA . ASN A 1 104 ? -3.066 -9.291 -5.639 1.00 92.25 104 ASN A CA 1
ATOM 817 C C . ASN A 1 104 ? -2.970 -9.014 -4.136 1.00 92.25 104 ASN A C 1
ATOM 819 O O . ASN A 1 104 ? -1.930 -9.266 -3.527 1.00 92.25 104 ASN A O 1
ATOM 823 N N . PHE A 1 105 ? -4.038 -8.473 -3.551 1.00 92.94 105 PHE A N 1
ATOM 824 C CA . PHE A 1 105 ? -4.124 -8.227 -2.112 1.00 92.94 105 PHE A CA 1
ATOM 825 C C . PHE A 1 105 ? -5.358 -8.920 -1.524 1.00 92.94 105 PHE A C 1
ATOM 827 O O . PHE A 1 105 ? -6.455 -8.761 -2.070 1.00 92.94 105 PHE A O 1
ATOM 834 N N . PRO A 1 106 ? -5.224 -9.653 -0.404 1.00 93.62 106 PRO A N 1
ATOM 835 C CA . PRO A 1 106 ? -6.369 -10.207 0.305 1.00 93.62 106 PRO A CA 1
ATOM 836 C C . PRO A 1 106 ? -7.285 -9.102 0.841 1.00 93.62 106 PRO A C 1
ATOM 838 O O . PRO A 1 106 ? -6.814 -8.098 1.385 1.00 93.62 106 PRO A O 1
ATOM 841 N N . LEU A 1 107 ? -8.593 -9.306 0.720 1.00 91.31 107 LEU A N 1
ATOM 842 C CA . LEU A 1 107 ? -9.621 -8.407 1.232 1.00 91.31 107 LEU A CA 1
ATOM 843 C C . LEU A 1 107 ? -10.248 -8.952 2.522 1.00 91.31 107 LEU A C 1
ATOM 845 O O . LEU A 1 107 ? -10.292 -10.162 2.749 1.00 91.31 107 LEU A O 1
ATOM 849 N N . MET A 1 108 ? -10.743 -8.059 3.379 1.00 90.06 108 MET A N 1
ATOM 850 C CA . MET A 1 108 ? -11.308 -8.423 4.683 1.00 90.06 108 MET A CA 1
ATOM 851 C C . MET A 1 108 ? -12.644 -9.168 4.596 1.00 90.06 108 MET A C 1
ATOM 853 O O . MET A 1 108 ? -12.925 -10.005 5.466 1.00 90.06 108 MET A O 1
ATOM 857 N N . LEU A 1 109 ? -13.477 -8.873 3.593 1.00 85.12 109 LEU A N 1
ATOM 858 C CA . LEU A 1 109 ? -14.750 -9.562 3.371 1.00 85.12 109 LEU A CA 1
ATOM 859 C C . LEU A 1 109 ? -14.694 -10.577 2.230 1.00 85.12 109 LEU A C 1
ATOM 861 O O . LEU A 1 109 ? -15.348 -11.615 2.332 1.00 85.12 109 LEU A O 1
ATOM 865 N N . ALA A 1 110 ? -13.963 -10.291 1.149 1.00 75.06 110 ALA A N 1
ATOM 866 C CA . ALA A 1 110 ? -14.121 -11.026 -0.107 1.00 75.06 110 ALA A CA 1
ATOM 867 C C . ALA A 1 110 ? -12.796 -11.421 -0.774 1.00 75.06 110 ALA A C 1
ATOM 869 O O . ALA A 1 110 ? -12.274 -10.698 -1.616 1.00 75.06 110 ALA A O 1
ATOM 870 N N . GLY A 1 111 ? -12.303 -12.625 -0.465 1.00 84.50 111 GLY A N 1
ATOM 871 C CA . GLY A 1 111 ? -11.212 -13.266 -1.206 1.00 84.50 111 GLY A CA 1
ATOM 872 C C . GLY A 1 111 ? -10.001 -12.353 -1.390 1.00 84.50 111 GLY A C 1
ATOM 873 O O . GLY A 1 111 ? -9.463 -11.814 -0.423 1.00 84.50 111 GLY A O 1
ATOM 874 N N . SER A 1 112 ? -9.569 -12.181 -2.634 1.00 84.81 112 SER A N 1
ATOM 875 C CA . SER A 1 112 ? -8.528 -11.225 -2.970 1.00 84.81 112 SER A CA 1
ATOM 876 C C . SER A 1 112 ? -8.866 -10.437 -4.225 1.00 84.81 112 SER A C 1
ATOM 878 O O . SER A 1 112 ? -9.652 -10.880 -5.064 1.00 84.81 112 SER A O 1
ATOM 880 N N . ILE A 1 113 ? -8.285 -9.244 -4.332 1.00 82.94 113 ILE A N 1
ATOM 881 C CA . ILE A 1 113 ? -8.472 -8.369 -5.483 1.00 82.94 113 ILE A CA 1
ATOM 882 C C . ILE A 1 113 ? -7.250 -8.454 -6.387 1.00 82.94 113 ILE A C 1
ATOM 884 O O . ILE A 1 113 ? -6.132 -8.195 -5.947 1.00 82.94 113 ILE A O 1
ATOM 888 N N . GLU A 1 114 ? -7.464 -8.839 -7.642 1.00 84.31 114 GLU A N 1
ATOM 889 C CA . GLU A 1 114 ? -6.418 -8.924 -8.658 1.00 84.31 114 GLU A CA 1
ATOM 890 C C . GLU A 1 114 ? -6.487 -7.705 -9.567 1.00 84.31 114 GLU A C 1
ATOM 892 O O . GLU A 1 114 ? -7.517 -7.443 -10.187 1.00 84.31 114 GLU A O 1
ATOM 897 N N . LEU A 1 115 ? -5.391 -6.953 -9.651 1.00 79.38 115 LEU A N 1
ATOM 898 C CA . LEU A 1 115 ? -5.418 -5.646 -10.290 1.00 79.38 115 LEU A CA 1
ATOM 899 C C . LEU A 1 115 ? -4.255 -5.448 -11.232 1.00 79.38 115 LEU A C 1
ATOM 901 O O . LEU A 1 115 ? -3.107 -5.659 -10.827 1.00 79.38 115 LEU A O 1
ATOM 905 N N . PRO A 1 116 ? -4.527 -4.983 -12.459 1.00 82.38 116 PRO A N 1
ATOM 906 C CA . PRO A 1 116 ? -3.471 -4.658 -13.391 1.00 82.38 116 PRO A CA 1
ATOM 907 C C . PRO A 1 116 ? -2.643 -3.498 -12.846 1.00 82.38 116 PRO A C 1
ATOM 909 O O . PRO A 1 116 ? -3.191 -2.516 -12.338 1.00 82.38 116 PRO A O 1
ATOM 912 N N . TYR A 1 117 ? -1.326 -3.600 -12.994 1.00 81.94 117 TYR A N 1
ATOM 913 C CA . TYR A 1 117 ? -0.444 -2.463 -12.804 1.00 81.94 117 TYR A CA 1
ATOM 914 C C . TYR A 1 117 ? 0.480 -2.282 -13.996 1.00 81.94 117 TYR A C 1
ATOM 916 O O . TYR A 1 117 ? 0.881 -3.241 -14.656 1.00 81.94 117 TYR A O 1
ATOM 924 N N . GLU A 1 118 ? 0.838 -1.030 -14.234 1.00 82.06 118 GLU A N 1
ATOM 925 C CA . GLU A 1 118 ? 1.755 -0.640 -15.294 1.00 82.06 118 GLU A CA 1
ATOM 926 C C . GLU A 1 118 ? 2.908 0.156 -14.702 1.00 82.06 118 GLU A C 1
ATOM 928 O O . GLU A 1 118 ? 2.701 1.031 -13.851 1.00 82.06 118 GLU A O 1
ATOM 933 N N . THR A 1 119 ? 4.117 -0.138 -15.179 1.00 76.38 119 THR A N 1
ATOM 934 C CA . THR A 1 119 ? 5.280 0.709 -14.940 1.00 76.38 119 THR A CA 1
ATOM 935 C C . THR A 1 119 ? 5.373 1.725 -16.070 1.00 76.38 119 THR A C 1
ATOM 937 O O . THR A 1 119 ? 5.577 1.359 -17.225 1.00 76.38 119 THR A O 1
ATOM 940 N N . VAL A 1 120 ? 5.206 3.006 -15.748 1.00 75.50 120 VAL A N 1
ATOM 941 C CA . VAL A 1 120 ? 5.310 4.096 -16.722 1.00 75.50 120 VAL A CA 1
ATOM 942 C C . VAL A 1 120 ? 6.656 4.784 -16.553 1.00 75.50 120 VAL A C 1
ATOM 944 O O . VAL A 1 120 ? 6.862 5.534 -15.594 1.00 75.50 120 VAL A O 1
ATOM 947 N N . ASP A 1 121 ? 7.532 4.570 -17.528 1.00 68.94 121 ASP A N 1
ATOM 948 C CA . ASP A 1 121 ? 8.749 5.350 -17.717 1.00 68.94 121 ASP A CA 1
ATOM 949 C C . ASP A 1 121 ? 8.429 6.508 -18.665 1.00 68.94 121 ASP A C 1
ATOM 951 O O . ASP A 1 121 ? 8.039 6.297 -19.813 1.00 68.94 121 ASP A O 1
ATOM 955 N N . LYS A 1 122 ? 8.556 7.757 -18.207 1.00 56.97 122 LYS A N 1
ATOM 956 C CA . LYS A 1 122 ? 8.488 8.893 -19.136 1.00 56.97 122 LYS A CA 1
ATOM 957 C C . LYS A 1 122 ? 9.867 9.119 -19.744 1.00 56.97 122 LYS A C 1
ATOM 959 O O . LYS A 1 122 ? 10.860 9.179 -19.019 1.00 56.97 122 LYS A O 1
ATOM 964 N N . GLU A 1 123 ? 9.919 9.295 -21.062 1.00 52.72 123 GLU A N 1
ATOM 965 C CA . GLU A 1 123 ? 11.125 9.768 -21.741 1.00 52.72 123 GLU A CA 1
ATOM 966 C C . GLU A 1 123 ? 11.588 11.096 -21.118 1.00 52.72 123 GLU A C 1
ATOM 968 O O . GLU A 1 123 ? 10.826 12.059 -21.036 1.00 52.72 123 GLU A O 1
ATOM 973 N N . GLY A 1 124 ? 12.841 11.127 -20.655 1.00 51.00 124 GLY A N 1
ATOM 974 C CA . GLY A 1 124 ? 13.435 12.274 -19.971 1.00 51.00 124 GLY A CA 1
ATOM 975 C C . GLY A 1 124 ? 13.039 12.386 -18.495 1.00 51.00 124 GLY A C 1
ATOM 976 O O . GLY A 1 124 ? 11.909 12.729 -18.183 1.00 51.00 124 GLY A O 1
ATOM 977 N N . ALA A 1 125 ? 14.010 12.149 -17.603 1.00 51.28 125 ALA A N 1
ATOM 978 C CA . ALA A 1 125 ? 14.101 12.518 -16.175 1.00 51.28 125 ALA A CA 1
ATOM 979 C C . ALA A 1 125 ? 12.892 12.313 -15.227 1.00 51.28 125 ALA A C 1
ATOM 981 O O . ALA A 1 125 ? 13.026 12.578 -14.032 1.00 51.28 125 ALA A O 1
ATOM 982 N N . ALA A 1 126 ? 11.722 11.878 -15.690 1.00 55.50 126 ALA A N 1
ATOM 983 C CA . ALA A 1 126 ? 10.559 11.718 -14.836 1.00 55.50 126 ALA A CA 1
ATOM 984 C C . ALA A 1 126 ? 10.648 10.393 -14.065 1.00 55.50 126 ALA A C 1
ATOM 986 O O . ALA A 1 126 ? 11.121 9.393 -14.605 1.00 55.50 126 ALA A O 1
ATOM 987 N N . PRO A 1 127 ? 10.201 10.378 -12.798 1.00 62.28 127 PRO A N 1
ATOM 988 C CA . PRO A 1 127 ? 10.320 9.202 -11.954 1.00 62.28 127 PRO A CA 1
ATOM 989 C C . PRO A 1 127 ? 9.429 8.081 -12.488 1.00 62.28 127 PRO A C 1
ATOM 991 O O . PRO A 1 127 ? 8.266 8.330 -12.808 1.00 62.28 127 PRO A O 1
ATOM 994 N N . GLU A 1 128 ? 9.976 6.867 -12.525 1.00 77.38 128 GLU A N 1
ATOM 995 C CA . GLU A 1 128 ? 9.244 5.614 -12.732 1.00 77.38 128 GLU A CA 1
ATOM 996 C C . GLU A 1 128 ? 7.984 5.592 -11.854 1.00 77.38 128 GLU A C 1
ATOM 998 O O . GLU A 1 128 ? 8.017 5.965 -10.673 1.00 77.38 128 GLU A O 1
ATOM 1003 N N . MET A 1 129 ? 6.852 5.195 -12.430 1.00 83.19 129 MET A N 1
ATOM 1004 C CA . MET A 1 129 ? 5.567 5.155 -11.730 1.00 83.19 129 MET A CA 1
ATOM 1005 C C . MET A 1 129 ? 4.947 3.776 -11.824 1.00 83.19 129 MET A C 1
ATOM 1007 O O . MET A 1 129 ? 4.957 3.188 -12.894 1.00 83.19 129 MET A O 1
ATOM 1011 N N . VAL A 1 130 ? 4.317 3.333 -10.740 1.00 84.81 130 VAL A N 1
ATOM 1012 C CA . VAL A 1 130 ? 3.388 2.204 -10.733 1.00 84.81 130 VAL A CA 1
ATOM 1013 C C . VAL A 1 130 ? 1.971 2.762 -10.710 1.00 84.81 130 VAL A C 1
ATOM 1015 O O . VAL A 1 130 ? 1.588 3.467 -9.770 1.00 84.81 130 VAL A O 1
ATOM 1018 N N . VAL A 1 131 ? 1.199 2.473 -11.754 1.00 83.12 131 VAL A N 1
ATOM 1019 C CA . VAL A 1 131 ? -0.199 2.900 -11.887 1.00 83.12 131 VAL A CA 1
ATOM 1020 C C . VAL A 1 131 ? -1.111 1.686 -11.778 1.00 83.12 131 VAL A C 1
ATOM 1022 O O . VAL A 1 131 ? -0.898 0.705 -12.477 1.00 83.12 131 VAL A O 1
ATOM 1025 N N . ILE A 1 132 ? -2.133 1.770 -10.922 1.00 81.50 132 ILE A N 1
ATOM 1026 C CA . ILE A 1 132 ? -3.173 0.752 -10.722 1.00 81.50 132 ILE A CA 1
ATOM 1027 C C . ILE A 1 132 ? -4.535 1.444 -10.932 1.00 81.50 132 ILE A C 1
ATOM 1029 O O . ILE A 1 132 ? -5.070 2.049 -9.995 1.00 81.50 132 ILE A O 1
ATOM 1033 N N . PRO A 1 133 ? -5.083 1.442 -12.165 1.00 70.81 133 PRO A N 1
ATOM 1034 C CA . PRO A 1 133 ? -6.104 2.398 -12.611 1.00 70.81 133 PRO A CA 1
ATOM 1035 C C . PRO A 1 133 ? -7.372 2.493 -11.754 1.00 70.81 133 PRO A C 1
ATOM 1037 O O . PRO A 1 133 ? -7.882 3.597 -11.565 1.00 70.81 133 PRO A O 1
ATOM 1040 N N . ALA A 1 134 ? -7.855 1.382 -11.195 1.00 68.31 134 ALA A N 1
ATOM 1041 C CA . ALA A 1 134 ? -9.140 1.315 -10.490 1.00 68.31 134 ALA A CA 1
ATOM 1042 C C . ALA A 1 134 ? -9.031 0.921 -9.003 1.00 68.31 134 ALA A C 1
ATOM 1044 O O . ALA A 1 134 ? -10.041 0.764 -8.319 1.00 68.31 134 ALA A O 1
ATOM 1045 N N . PHE A 1 135 ? -7.811 0.827 -8.467 1.00 76.06 135 PHE A N 1
ATOM 1046 C CA . PHE A 1 135 ? -7.544 0.114 -7.216 1.00 76.06 135 PHE A CA 1
ATOM 1047 C C . PHE A 1 135 ? -8.367 0.607 -6.020 1.00 76.06 135 PHE A C 1
ATOM 1049 O O . PHE A 1 135 ? -9.081 -0.157 -5.375 1.00 76.06 135 PHE A O 1
ATOM 1056 N N . ARG A 1 136 ? -8.291 1.910 -5.722 1.00 80.56 136 ARG A N 1
ATOM 1057 C CA . ARG A 1 136 ? -8.961 2.477 -4.547 1.00 80.56 136 ARG A CA 1
ATOM 1058 C C . ARG A 1 136 ? -10.475 2.343 -4.631 1.00 80.56 136 ARG A C 1
ATOM 1060 O O . ARG A 1 136 ? -11.114 2.071 -3.620 1.00 80.56 136 ARG A O 1
ATOM 1067 N N . GLN A 1 137 ? -11.036 2.569 -5.816 1.00 83.88 137 GLN A N 1
ATOM 1068 C CA . GLN A 1 137 ? -12.477 2.558 -6.024 1.00 83.88 137 GLN A CA 1
ATOM 1069 C C . GLN A 1 137 ? -13.041 1.144 -5.882 1.00 83.88 137 GLN A C 1
ATOM 1071 O O . GLN A 1 137 ? -14.045 0.974 -5.198 1.00 83.88 137 GLN A O 1
ATOM 1076 N N . GLU A 1 138 ? -12.391 0.142 -6.470 1.00 83.06 138 GLU A N 1
ATOM 1077 C CA . GLU A 1 138 ? -12.860 -1.244 -6.408 1.00 83.06 138 GLU A CA 1
ATOM 1078 C C . GLU A 1 138 ? -12.797 -1.810 -4.987 1.00 83.06 138 GLU A C 1
ATOM 1080 O O . GLU A 1 138 ? -13.783 -2.376 -4.507 1.00 83.06 138 GLU A O 1
ATOM 1085 N N . VAL A 1 139 ? -11.689 -1.582 -4.269 1.00 83.50 139 VAL A N 1
ATOM 1086 C CA . VAL A 1 139 ? -11.581 -1.997 -2.861 1.00 83.50 139 VAL A CA 1
ATOM 1087 C C . VAL A 1 139 ? -12.632 -1.276 -2.022 1.00 83.50 139 VAL A C 1
ATOM 1089 O O . VAL A 1 139 ? -13.334 -1.913 -1.245 1.00 83.50 139 VAL A O 1
ATOM 1092 N N . TYR A 1 140 ? -12.800 0.038 -2.207 1.00 84.00 140 TYR A N 1
ATOM 1093 C CA . TYR A 1 140 ? -13.806 0.805 -1.471 1.00 84.00 140 TYR A CA 1
ATOM 1094 C C . TYR A 1 140 ? -15.225 0.270 -1.701 1.00 84.00 140 TYR A C 1
ATOM 1096 O O . TYR A 1 140 ? -15.941 0.016 -0.738 1.00 84.00 140 TYR A O 1
ATOM 1104 N N . GLN A 1 141 ? -15.631 0.058 -2.954 1.00 85.06 141 GLN A N 1
ATOM 1105 C CA . GLN A 1 141 ? -16.975 -0.430 -3.279 1.00 85.06 141 GLN A CA 1
ATOM 1106 C C . GLN A 1 141 ? -17.236 -1.840 -2.736 1.00 85.06 141 GLN A C 1
ATOM 1108 O O . GLN A 1 141 ? -18.341 -2.110 -2.263 1.00 85.06 141 GLN A O 1
ATOM 1113 N N . THR A 1 142 ? -16.223 -2.710 -2.771 1.00 81.62 142 THR A N 1
ATOM 1114 C CA . THR A 1 142 ? -16.319 -4.096 -2.286 1.00 81.62 142 THR A CA 1
ATOM 1115 C C . THR A 1 142 ? -16.398 -4.162 -0.759 1.00 81.62 142 THR A C 1
ATOM 1117 O O . THR A 1 142 ? -17.111 -4.993 -0.204 1.00 81.62 142 THR A O 1
ATOM 1120 N N . GLU A 1 143 ? -15.708 -3.256 -0.064 1.00 86.06 143 GLU A N 1
ATOM 1121 C CA . GLU A 1 143 ? -15.464 -3.366 1.377 1.00 86.06 143 GLU A CA 1
ATOM 1122 C C . GLU A 1 143 ? -16.178 -2.306 2.233 1.00 86.06 143 GLU A C 1
ATOM 1124 O O . GLU A 1 143 ? -16.101 -2.354 3.463 1.00 86.06 143 GLU A O 1
ATOM 1129 N N . GLN A 1 144 ? -16.909 -1.363 1.626 1.00 81.62 144 GLN A N 1
ATOM 1130 C CA . GLN A 1 144 ? -17.606 -0.276 2.340 1.00 81.62 144 GLN A CA 1
ATOM 1131 C C . GLN A 1 144 ? -18.568 -0.764 3.440 1.00 81.62 144 GLN A C 1
ATOM 1133 O O . GLN A 1 144 ? -18.845 -0.030 4.386 1.00 81.62 144 GLN A O 1
ATOM 1138 N N . TYR A 1 145 ? -19.059 -2.004 3.348 1.00 80.88 145 TYR A N 1
ATOM 1139 C CA . TYR A 1 145 ? -20.009 -2.588 4.299 1.00 80.88 145 TYR A CA 1
ATOM 1140 C C . TYR A 1 145 ? -19.368 -3.511 5.345 1.00 80.88 145 TYR A C 1
ATOM 1142 O O . TYR A 1 145 ? -20.097 -4.131 6.121 1.00 80.88 145 TYR A O 1
ATOM 1150 N N . ALA A 1 146 ? -18.037 -3.603 5.424 1.00 82.00 146 ALA A N 1
ATOM 1151 C CA . ALA A 1 146 ? -17.359 -4.550 6.314 1.00 82.00 146 ALA A CA 1
ATOM 1152 C C . ALA A 1 146 ? -17.769 -4.421 7.787 1.00 82.00 146 ALA A C 1
ATOM 1154 O O . ALA A 1 146 ? -18.019 -5.427 8.454 1.00 82.00 146 ALA A O 1
ATOM 1155 N N . VAL A 1 147 ? -17.928 -3.188 8.275 1.00 80.12 147 VAL A N 1
ATOM 1156 C CA . VAL A 1 147 ? -18.362 -2.922 9.655 1.00 80.12 147 VAL A CA 1
ATOM 1157 C C . VAL A 1 147 ? -19.779 -3.430 9.909 1.00 80.12 147 VAL A C 1
ATOM 1159 O O . VAL A 1 147 ? -20.025 -4.089 10.915 1.00 80.12 147 VAL A O 1
ATOM 1162 N N . SER A 1 148 ? -20.699 -3.224 8.960 1.00 81.06 148 SER A N 1
ATOM 1163 C CA . SER A 1 148 ? -22.067 -3.757 9.063 1.00 81.06 148 SER A CA 1
ATOM 1164 C C . SER A 1 148 ? -22.122 -5.293 9.070 1.00 81.06 148 SER A C 1
ATOM 1166 O O . SER A 1 148 ? -23.107 -5.868 9.521 1.00 81.06 148 SER A O 1
ATOM 1168 N N . GLN A 1 149 ? -21.047 -5.957 8.628 1.00 83.81 149 GLN A N 1
ATOM 1169 C CA . GLN A 1 149 ? -20.864 -7.411 8.670 1.00 83.81 149 GLN A CA 1
ATOM 1170 C C . GLN A 1 149 ? -20.005 -7.878 9.862 1.00 83.81 149 GLN A C 1
ATOM 1172 O O . GLN A 1 149 ? -19.529 -9.012 9.887 1.00 83.81 149 GLN A O 1
ATOM 1177 N N . GLY A 1 150 ? -19.783 -7.013 10.858 1.00 83.19 150 GLY A N 1
ATOM 1178 C CA . GLY A 1 150 ? -19.082 -7.357 12.097 1.00 83.19 150 GLY A CA 1
ATOM 1179 C C . GLY A 1 150 ? -17.553 -7.344 12.008 1.00 83.19 150 GLY A C 1
ATOM 1180 O O . GLY A 1 150 ? -16.893 -7.866 12.907 1.00 83.19 150 GLY A O 1
ATOM 1181 N N . LYS A 1 151 ? -16.961 -6.771 10.950 1.00 86.81 151 LYS A N 1
ATOM 1182 C CA . LYS A 1 151 ? -15.508 -6.533 10.885 1.00 86.81 151 LYS A CA 1
ATOM 1183 C C . LYS A 1 151 ? -15.137 -5.233 11.598 1.00 86.81 151 LYS A C 1
ATOM 1185 O O . LYS A 1 151 ? -15.919 -4.291 11.643 1.00 86.81 151 LYS A O 1
ATOM 1190 N N . SER A 1 152 ? -13.916 -5.162 12.125 1.00 84.56 152 SER A N 1
ATOM 1191 C CA . SER A 1 152 ? -13.398 -3.955 12.788 1.00 84.56 152 SER A CA 1
ATOM 1192 C C . SER A 1 152 ? -13.105 -2.806 11.815 1.00 84.56 152 SER A C 1
ATOM 1194 O O . SER A 1 152 ? -13.115 -1.648 12.217 1.00 84.56 152 SER A O 1
ATOM 1196 N N . TYR A 1 153 ? -12.847 -3.123 10.546 1.00 89.88 153 TYR A N 1
ATOM 1197 C CA . TYR A 1 153 ? -12.628 -2.188 9.445 1.00 89.88 153 TYR A CA 1
ATOM 1198 C C . TYR A 1 153 ? -12.905 -2.899 8.106 1.00 89.88 153 TYR A C 1
ATOM 1200 O O . TYR A 1 153 ? -13.057 -4.123 8.079 1.00 89.88 153 TYR A O 1
ATOM 1208 N N . GLY A 1 154 ? -12.979 -2.143 7.006 1.00 89.88 154 GLY A N 1
ATOM 1209 C CA . GLY A 1 154 ? -13.055 -2.688 5.640 1.00 89.88 154 GLY A CA 1
ATOM 1210 C C . GLY A 1 154 ? -11.770 -2.460 4.850 1.00 89.88 154 GLY A C 1
ATOM 1211 O O . GLY A 1 154 ? -10.951 -1.630 5.232 1.00 89.88 154 GLY A O 1
ATOM 1212 N N . GLY A 1 15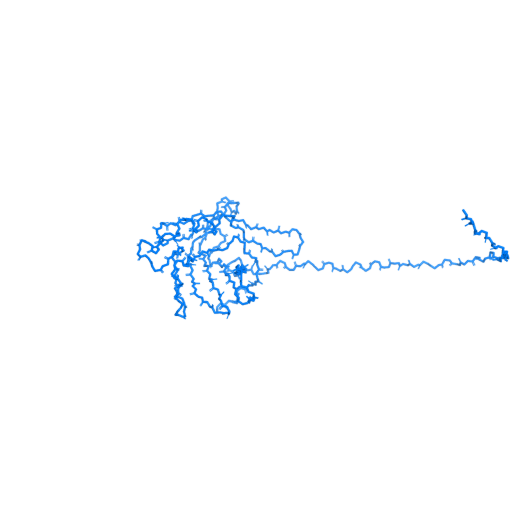5 ? -11.587 -3.161 3.738 1.00 92.12 155 GLY A N 1
ATOM 1213 C CA . GLY A 1 155 ? -10.462 -2.968 2.825 1.00 92.12 155 GLY A CA 1
ATOM 1214 C C . GLY A 1 155 ? -9.558 -4.191 2.794 1.00 92.12 155 GLY A C 1
ATOM 1215 O O . GLY A 1 155 ? -10.040 -5.322 2.773 1.00 92.12 155 GLY A O 1
ATOM 1216 N N . PHE A 1 156 ? -8.245 -3.976 2.789 1.00 92.75 156 PHE A N 1
ATOM 1217 C CA . PHE A 1 156 ? -7.278 -5.074 2.814 1.00 92.75 156 PHE A CA 1
ATOM 1218 C C . PHE A 1 156 ? -7.209 -5.784 4.148 1.00 92.75 156 PHE A C 1
ATOM 1220 O O . PHE A 1 156 ? -7.297 -5.141 5.185 1.00 92.75 156 PHE A O 1
ATOM 1227 N N . VAL A 1 157 ? -6.890 -7.076 4.127 1.00 93.81 157 VAL A N 1
ATOM 1228 C CA . VAL A 1 157 ? -6.315 -7.727 5.307 1.00 93.81 157 VAL A CA 1
ATOM 1229 C C . VAL A 1 157 ? -4.973 -7.060 5.613 1.00 93.81 157 VAL A C 1
ATOM 1231 O O . VAL A 1 157 ? -4.052 -7.099 4.793 1.00 93.81 157 VAL A O 1
ATOM 1234 N N . ALA A 1 158 ? -4.865 -6.425 6.779 1.00 95.00 158 ALA A N 1
ATOM 1235 C CA . ALA A 1 158 ? -3.687 -5.654 7.152 1.00 95.00 158 ALA A CA 1
ATOM 1236 C C . ALA A 1 158 ? -3.275 -5.862 8.612 1.00 95.00 158 ALA A C 1
ATOM 1238 O O . ALA A 1 158 ? -4.108 -5.970 9.518 1.00 95.00 158 ALA A O 1
ATOM 1239 N N . ASP A 1 159 ? -1.964 -5.815 8.836 1.00 96.38 159 ASP A N 1
ATOM 1240 C CA . ASP A 1 159 ? -1.371 -5.701 10.159 1.00 96.38 159 ASP A CA 1
ATOM 1241 C C . ASP A 1 159 ? -1.559 -4.269 10.661 1.00 96.38 159 ASP A C 1
ATOM 1243 O O . ASP A 1 159 ? -1.089 -3.319 10.031 1.00 96.38 159 ASP A O 1
ATOM 1247 N N . LEU A 1 160 ? -2.225 -4.095 11.804 1.00 96.44 160 LEU A N 1
ATOM 1248 C CA . LEU A 1 160 ? -2.363 -2.794 12.457 1.00 96.44 160 LEU A CA 1
ATOM 1249 C C . LEU A 1 160 ? -1.135 -2.520 13.334 1.00 96.44 160 LEU A C 1
ATOM 1251 O O . LEU A 1 160 ? -0.787 -3.307 14.214 1.00 96.44 160 LEU A O 1
ATOM 1255 N N . LEU A 1 161 ? -0.464 -1.392 13.101 1.00 97.00 161 LEU A N 1
ATOM 1256 C CA . LEU A 1 161 ? 0.865 -1.110 13.645 1.00 97.00 161 LEU A CA 1
ATOM 1257 C C . LEU A 1 161 ? 0.834 0.029 14.666 1.00 97.00 161 LEU A C 1
ATOM 1259 O O . LEU A 1 161 ? 0.108 1.013 14.524 1.00 97.00 161 LEU A O 1
ATOM 1263 N N . GLY A 1 162 ? 1.663 -0.083 15.709 1.00 93.62 162 GLY A N 1
ATOM 1264 C CA . GLY A 1 162 ? 1.859 0.989 16.692 1.00 93.62 162 GLY A CA 1
ATOM 1265 C C . GLY A 1 162 ? 0.583 1.405 17.433 1.00 93.62 162 GLY A C 1
ATOM 1266 O O . GLY A 1 162 ? 0.404 2.593 17.706 1.00 93.62 162 GLY A O 1
ATOM 1267 N N . GLY A 1 163 ? -0.316 0.451 17.702 1.00 93.00 163 GLY A N 1
ATOM 1268 C CA . GLY A 1 163 ? -1.601 0.698 18.367 1.00 93.00 163 GLY A CA 1
ATOM 1269 C C . GLY A 1 163 ? -2.614 1.458 17.507 1.00 93.00 163 GLY A C 1
ATOM 1270 O O . GLY A 1 163 ? -3.559 2.033 18.040 1.00 93.00 163 GLY A O 1
ATOM 1271 N N . PHE A 1 164 ? -2.407 1.520 16.189 1.00 94.88 164 PHE A N 1
ATOM 1272 C CA . PHE A 1 164 ? -3.374 2.120 15.282 1.00 94.88 164 PHE A CA 1
ATOM 1273 C C . PHE A 1 164 ? -4.686 1.329 15.289 1.00 94.88 164 PHE A C 1
ATOM 1275 O O . PHE A 1 164 ? -4.694 0.125 15.054 1.00 94.88 164 PHE A O 1
ATOM 1282 N N . ALA A 1 165 ? -5.790 2.031 15.526 1.00 93.25 165 ALA A N 1
ATOM 1283 C CA . ALA A 1 165 ? -7.140 1.523 15.348 1.00 93.25 165 ALA A CA 1
ATOM 1284 C C . ALA A 1 165 ? -7.813 2.367 14.252 1.00 93.25 165 ALA A C 1
ATOM 1286 O O . ALA A 1 165 ? -7.904 3.589 14.428 1.00 93.25 165 ALA A O 1
ATOM 1287 N N . PRO A 1 166 ? -8.235 1.763 13.125 1.00 91.19 166 PRO A N 1
ATOM 1288 C CA . PRO A 1 166 ? -9.029 2.460 12.120 1.00 91.19 166 PRO A CA 1
ATOM 1289 C C . PRO A 1 166 ? -10.303 3.026 12.750 1.00 91.19 166 PRO A C 1
ATOM 1291 O O . PRO A 1 166 ? -10.875 2.423 13.662 1.00 91.19 166 PRO A O 1
ATOM 1294 N N . LYS A 1 167 ? -10.753 4.190 12.280 1.00 87.06 167 LYS A N 1
ATOM 1295 C CA . LYS A 1 167 ? -12.060 4.718 12.682 1.00 87.06 167 LYS A CA 1
ATOM 1296 C C . LYS A 1 167 ? -13.166 3.804 12.161 1.00 87.06 167 LYS A C 1
ATOM 1298 O O . LYS A 1 167 ? -12.990 3.091 11.174 1.00 87.06 167 LYS A O 1
ATOM 1303 N N . GLU A 1 168 ? -14.329 3.869 12.796 1.00 79.88 168 GLU A N 1
ATOM 1304 C CA . GLU A 1 168 ? -15.508 3.160 12.309 1.00 79.88 168 GLU A CA 1
ATOM 1305 C C . GLU A 1 168 ? -15.793 3.542 10.848 1.00 79.88 168 GLU A C 1
ATOM 1307 O O . GLU A 1 168 ? -15.881 4.721 10.501 1.00 79.88 168 GLU A O 1
ATOM 1312 N N . GLY A 1 169 ? -15.862 2.532 9.981 1.00 74.38 169 GLY A N 1
ATOM 1313 C CA . GLY A 1 169 ? -16.086 2.707 8.548 1.00 74.38 169 GLY A CA 1
ATOM 1314 C C . GLY A 1 169 ? -14.898 3.279 7.770 1.00 74.38 169 GLY A C 1
ATOM 1315 O O . GLY A 1 169 ? -15.051 3.533 6.580 1.00 74.38 169 GLY A O 1
ATOM 1316 N N . GLU A 1 170 ? -13.726 3.480 8.386 1.00 85.75 170 GLU A N 1
ATOM 1317 C CA . GLU A 1 170 ? -12.500 3.864 7.681 1.00 85.75 170 GLU A CA 1
ATOM 1318 C C . GLU A 1 170 ? -11.939 2.650 6.931 1.00 85.75 170 GLU A C 1
ATOM 1320 O O . GLU A 1 170 ? -11.474 1.699 7.568 1.00 85.75 170 GLU A O 1
ATOM 1325 N N . 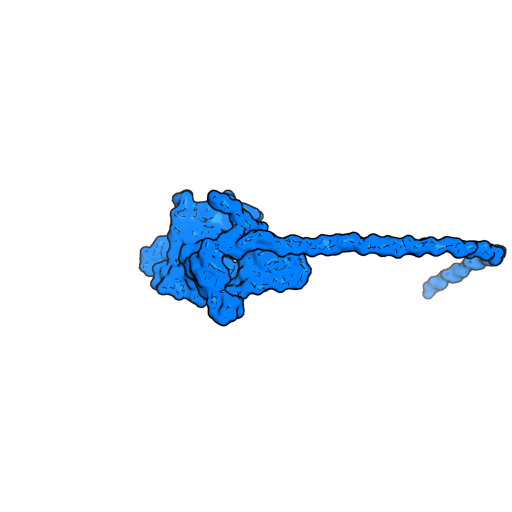PRO A 1 171 ? -11.963 2.651 5.587 1.00 87.25 171 PRO A N 1
ATOM 1326 C CA . PRO A 1 171 ? -11.470 1.521 4.835 1.00 87.25 171 PRO A CA 1
ATOM 1327 C C . PRO A 1 171 ? -9.953 1.641 4.639 1.00 87.25 171 PRO A C 1
ATOM 1329 O O . PRO A 1 171 ? -9.426 2.712 4.320 1.00 87.25 171 PRO A O 1
ATOM 1332 N N . LEU A 1 172 ? -9.246 0.525 4.793 1.00 92.75 172 LEU A N 1
ATOM 1333 C CA . LEU A 1 172 ? -7.821 0.398 4.504 1.00 92.75 172 LEU A CA 1
ATOM 1334 C C . LEU A 1 172 ? -7.650 0.092 3.019 1.00 92.75 172 LEU A C 1
ATOM 1336 O O . LEU A 1 172 ? -7.637 -1.058 2.585 1.00 92.75 172 LEU A O 1
ATOM 1340 N N . VAL A 1 173 ? -7.603 1.166 2.237 1.00 90.75 173 VAL A N 1
ATOM 1341 C CA . VAL A 1 173 ? -7.609 1.140 0.773 1.00 90.75 173 VAL A CA 1
ATOM 1342 C C . VAL A 1 173 ? -6.314 1.732 0.219 1.00 90.75 173 VAL A C 1
ATOM 1344 O O . VAL A 1 173 ? -5.704 2.599 0.848 1.00 90.75 173 VAL A O 1
ATOM 1347 N N . PRO A 1 174 ? -5.894 1.321 -0.977 1.00 89.75 174 PRO A N 1
ATOM 1348 C CA . PRO A 1 174 ? -4.689 1.819 -1.626 1.00 89.75 174 PRO A CA 1
ATOM 1349 C C . PRO A 1 174 ? -4.941 3.174 -2.305 1.00 89.75 174 PRO A C 1
ATOM 1351 O O . PRO A 1 174 ? -6.053 3.716 -2.295 1.00 89.75 174 PRO A O 1
ATOM 1354 N N . TYR A 1 175 ? -3.913 3.699 -2.963 1.00 90.69 175 TYR A N 1
ATOM 1355 C CA . TYR A 1 175 ? -4.030 4.752 -3.971 1.00 90.69 175 TYR A CA 1
ATOM 1356 C C . TYR A 1 175 ? -3.723 4.196 -5.363 1.00 90.69 175 TYR A C 1
ATOM 1358 O O . TYR A 1 175 ? -3.180 3.109 -5.513 1.00 90.69 175 TYR A O 1
ATOM 1366 N N . ASN A 1 176 ? -4.085 4.947 -6.402 1.00 88.81 176 ASN A N 1
ATOM 1367 C CA . ASN A 1 176 ? -4.006 4.463 -7.783 1.00 88.81 176 ASN A CA 1
ATOM 1368 C C . ASN A 1 176 ? -2.640 4.735 -8.435 1.00 88.81 176 ASN A C 1
ATOM 1370 O O . ASN A 1 176 ? -2.348 4.180 -9.487 1.00 88.81 176 ASN A O 1
ATOM 1374 N N . ILE A 1 177 ? -1.818 5.625 -7.868 1.00 89.94 177 ILE A N 1
ATOM 1375 C CA . ILE A 1 177 ? -0.553 6.062 -8.477 1.00 89.94 177 ILE A CA 1
ATOM 1376 C C . ILE A 1 177 ? 0.533 6.112 -7.411 1.00 89.94 177 ILE A C 1
ATOM 1378 O O . ILE A 1 177 ? 0.427 6.895 -6.465 1.00 89.94 177 ILE A O 1
ATOM 1382 N N . TYR A 1 178 ? 1.604 5.350 -7.609 1.00 91.62 178 TYR A N 1
ATOM 1383 C CA . TYR A 1 178 ? 2.802 5.366 -6.777 1.00 91.62 178 TYR A CA 1
ATOM 1384 C C . TYR A 1 178 ? 4.007 5.795 -7.612 1.00 91.62 178 TYR A C 1
ATOM 1386 O O . TYR A 1 178 ? 4.241 5.276 -8.698 1.00 91.62 178 TYR A O 1
ATOM 1394 N N . ARG A 1 179 ? 4.786 6.756 -7.118 1.00 90.88 179 ARG A N 1
ATOM 1395 C CA . ARG A 1 179 ? 5.972 7.290 -7.804 1.00 90.88 179 ARG A CA 1
ATOM 1396 C C . ARG A 1 179 ? 7.227 6.770 -7.132 1.00 90.88 179 ARG A C 1
ATOM 1398 O O . ARG A 1 179 ? 7.269 6.735 -5.903 1.00 90.88 179 ARG A O 1
ATOM 1405 N N . TYR A 1 180 ? 8.245 6.414 -7.908 1.00 89.69 180 TYR A N 1
ATOM 1406 C CA . TYR A 1 180 ? 9.547 6.063 -7.357 1.00 89.69 180 TYR A CA 1
ATOM 1407 C C . TYR A 1 180 ? 10.029 7.175 -6.419 1.00 89.69 180 TYR A C 1
ATOM 1409 O O . TYR A 1 180 ? 10.011 8.357 -6.769 1.00 89.69 180 TYR A O 1
ATOM 1417 N N . ALA A 1 181 ? 10.423 6.786 -5.210 1.00 90.38 181 ALA A N 1
ATOM 1418 C CA . ALA A 1 181 ? 10.874 7.709 -4.182 1.00 90.38 181 ALA A CA 1
ATOM 1419 C C . ALA A 1 181 ? 12.367 7.552 -3.902 1.00 90.38 181 ALA A C 1
ATOM 1421 O O . ALA A 1 181 ? 13.103 8.536 -3.896 1.00 90.38 181 ALA A O 1
ATOM 1422 N N . LYS A 1 182 ? 12.807 6.325 -3.616 1.00 90.06 182 LYS A N 1
ATOM 1423 C CA . LYS A 1 182 ? 14.197 6.004 -3.275 1.00 90.06 182 LYS A CA 1
ATOM 1424 C C . LYS A 1 182 ? 14.425 4.496 -3.294 1.00 90.06 182 LYS A C 1
ATOM 1426 O O . LYS A 1 182 ? 13.472 3.719 -3.257 1.00 90.06 182 LYS A O 1
ATOM 1431 N N . CYS A 1 183 ? 15.689 4.098 -3.225 1.00 88.81 183 CYS A N 1
ATOM 1432 C CA . CYS A 1 183 ? 16.048 2.735 -2.879 1.00 88.81 183 CYS A CA 1
ATOM 1433 C C . CYS A 1 183 ? 15.830 2.497 -1.371 1.00 88.81 183 CYS A C 1
ATOM 1435 O O . CYS A 1 183 ? 16.146 3.352 -0.533 1.00 88.81 183 CYS A O 1
ATOM 1437 N N . ALA A 1 184 ? 15.309 1.327 -1.015 1.00 86.25 184 ALA A N 1
ATOM 1438 C CA . ALA A 1 184 ? 15.374 0.794 0.329 1.00 86.25 184 ALA A CA 1
ATOM 1439 C C . ALA A 1 184 ? 16.847 0.727 0.739 1.00 86.25 184 ALA A C 1
ATOM 1441 O O . ALA A 1 184 ? 17.699 0.256 -0.018 1.00 86.25 184 ALA A O 1
ATOM 1442 N N . LYS A 1 185 ? 17.156 1.218 1.939 1.00 74.50 185 LYS A N 1
ATOM 1443 C CA . LYS A 1 185 ? 18.436 0.878 2.554 1.00 74.50 185 LYS A CA 1
ATOM 1444 C C . LYS A 1 185 ? 18.351 -0.616 2.836 1.00 74.50 185 LYS A C 1
ATOM 1446 O O . LYS A 1 185 ? 17.368 -1.030 3.451 1.00 74.50 185 LYS A O 1
ATOM 1451 N N . SER A 1 186 ? 19.299 -1.392 2.309 1.00 48.31 186 SER A N 1
ATOM 1452 C CA . SER A 1 186 ? 19.389 -2.819 2.621 1.00 48.31 186 SER A CA 1
ATOM 1453 C C . SER A 1 186 ? 19.244 -2.983 4.140 1.00 48.31 186 SER A C 1
ATOM 1455 O O . SER A 1 186 ? 19.850 -2.171 4.851 1.00 48.31 186 SER A O 1
ATOM 1457 N N . PRO A 1 187 ? 18.386 -3.901 4.621 1.00 46.03 187 PRO A N 1
ATOM 1458 C CA . PRO A 1 187 ? 18.225 -4.131 6.052 1.00 46.03 187 PRO A CA 1
ATOM 1459 C C . PRO A 1 187 ? 19.564 -4.448 6.724 1.00 46.03 187 PRO A C 1
ATOM 1461 O O . PRO A 1 187 ? 20.441 -5.036 6.045 1.00 46.03 187 PRO A O 1
#

Foldseek 3Di:
DDDDDDDDDDDDDDDDDDDDDDPPPPPPPPPPPQQDPFPDDQQQWKWWDADPPDPQPLFIKIKGRHDDDAKDKIKIWTGDNVHTFKIWIWMKHHPPNHDWIWIWFQWPPDGIDIFTWDFDDDDGNFFTKIFGPCFQVVQCVVFQCVVVVVDQETGTPIDGPPPHRADVSRHPTHDGMITTDHGHDDD

=== Feature glossary ===
A reading guide for the features in this record.

Start from the sequence.

  · This is the polypeptide sequence — one letter per residue, N-terminus first. Length ranges from a few dozen residues for small domains to over a thousand for large multi-domain proteins.

Fold it, and you get atomic coordinates and the backbone conformation that goes with them.

  · Structure coordinates are given as an mmCIF _atom_site loop: one row per atom with element, residue name, chain id, sequence number, and x/y/z position in Å. Only the four main-chain atoms per residue are included here; side chains are omitted to keep the record compact.

  · Backbone dihedral angles. Every residue except chain termini has a φ (preceding-C → N → Cα → C) and a ψ (N → Cα → C → next-N). They are reported in degrees following the IUPAC sign convention. Secondary structure is essentially a statement about which (φ, ψ) basin each residue occupies.

  · The SS8 string is DSSP's per-residue secondary-structure call. α-helix (H) means an i→i+4 H-bond ladder; β-strand (E) means the residue participates in a β-sheet; 3₁₀ (G) and π (I) are tighter and wider helices; T/S are turns/bends; '-' is loop.

  · SS3 is a coarse helix/strand/coil call (letters a/b/c) made by the P-SEA algorithm from inter-Cα distances and dihedrals. It is less detailed than DSSP but needs only Cα positions.

Summarize the fold with a handful of shape descriptors and a per-residue structural alphabet.

  · Radius of gyration (Rg) is the root-mean-square distance of Cα atoms from their centroid — a single number for overall size and compactness. A globular domain of N residues has Rg ≈ 2.2·N^0.38 Å; an extended or disordered chain has a much larger Rg. The Cα contact count is the number of residue pairs whose Cα atoms are within 8 Å and are more than four positions apart in sequence — a standard proxy for tertiary packing density. The bounding box is the smallest axis-aligned box enclosing all Cα atoms.

  · The Foldseek 3Di string encodes local tertiary geometry as a 20-letter alphabet — one character per residue — derived from the relative positions of nearby Cα atoms. Unlike the amino-acid sequence, 3Di is a direct function of the 3D structure, so two proteins with the same fold have similar 3Di strings even at low sequence identity.

  · Solvent-accessible surface area (SASA) is the area in Å² traced out by the centre of a 1.4 Å probe sphere (a water molecule) rolled over the protein's van der Waals surface (Shrake–Rupley / Lee–Richards construction). Buried residues have near-zero SASA; fully exposed residues can exceed 200 Å². The total SASA scales roughly with the number of surface residues.

Ask how reliable the model is.

  · pLDDT (predicted Local Distance Difference Test) is AlphaFold's per-residue confidence score, ranging from 0 to 100. Values above 90 indicate high confidence (typically well-packed cores); 70–90 is confident; 50–70 low confidence; below 50 usually means the region is disordered or the prediction is unreliable there. AlphaFold stores pLDDT in the mmCIF B-factor column.

  · B-factor (Debye–Waller factor) reflects atomic displacement in the crystal lattice. It is an experimental observable (units Å²), not a prediction; low values mean the atom is pinned down, high values mean it moves or is heterogeneous across the crystal.

  · Predicted Aligned Error (PAE) is an AlphaFold confidence matrix: entry (i, j) is the expected error in the position of residue j, in ångströms, when the prediction is superimposed on the true structure at residue i. Low PAE within a block of residues means that block is internally rigid and well-predicted; high PAE between two blocks means their relative placement is uncertain even if each block individually is confident.

Place it in context: what it resembles, what it is annotated as, and how it looks.

  · Nearest PDB neighbors are the top structural matches found by Foldseek when searching this structure against the entire Protein Data Bank. Each hit reports a TM-score (0 to 1; >0.5 almost always implies the same fold) and an E-value. These are *structural* homologs — they may share no detectable sequence similarity.

  · Functional annotations link the protein to curated databases. InterPro entries identify conserved domains and families by matching the sequence against member-database signatures (Pfam, PROSITE, CDD, …). Gene Ontology (GO) terms describe molecular function, biological process, and cellular component in a controlled vocabulary. CATH places the structure in a hierarchical fold classification (Class/Architecture/Topology/Homologous-superfamily). The organism is the source species.

  · Three diagnostic plots accompany the record. The Cα contact map visualizes the tertiary structure as a 2D adjacency matrix (8 Å cutoff, sequence-local contacts suppressed). The Ramachandran plot shows the distribution of backbone (φ, ψ) torsions, with points in the α and β basins reflecting secondary structure content. The PAE plot shows AlphaFold's inter-residue confidence as a color matrix.

  · Six rendered views show the 3D structure from the faces of a cube — i.e. along ±x, ±y, ±z. Rendering representation is drawn randomly per protein from cartoon (secondary-structure ribbons), sticks (backbone bonds), or molecular surface; coloring is either N→C rainbow (blue at the N-terminus through red at the C-terminus) or one color per chain.